Protein 1ORN (pdb70)

Structure (mmCIF, N/CA/C/O backbone):
data_1ORN
#
_entry.id   1ORN
#
_cell.length_a   67.826
_cell.length_b   106.828
_cell.length_c   41.708
_cell.angle_alpha   90.00
_cell.angle_beta   90.00
_cell.angle_gamma   90.00
#
_symmetry.space_group_name_H-M   'P 21 21 2'
#
loop_
_entity.id
_entity.type
_entity.pdbx_description
1 polymer "5'-D(*AP*AP*GP*AP*CP*GP*TP*GP*GP*AP*C)-3'"
2 polymer "5'-D(*T*GP*TP*CP*CP*AP*(PED)P*GP*TP*CP*T)-3'"
3 polymer 'Endonuclease III'
4 non-polymer 2-AMINO-2-HYDROXYMETHYL-PROPANE-1,3-DIOL
5 non-polymer 'SODIUM ION'
6 non-polymer 'IRON/SULFUR CLUSTER'
7 water water
#
loop_
_atom_site.group_PDB
_atom_site.id
_atom_site.type_symbol
_atom_site.label_atom_id
_atom_site.label_alt_id
_atom_site.label_comp_id
_atom_site.label_asym_id
_atom_site.label_entity_id
_atom_site.label_seq_id
_atom_site.pdbx_PDB_ins_code
_atom_site.Cartn_x
_atom_site.Cartn_y
_atom_site.Cartn_z
_atom_site.occupancy
_atom_site.B_iso_or_equiv
_atom_site.auth_seq_id
_atom_site.auth_comp_id
_atom_site.auth_asym_id
_atom_site.auth_atom_id
_atom_site.pdbx_PDB_model_num
ATOM 418 N N . MET C 3 4 ? 41.949 58.298 -0.943 1.00 44.50 1 MET A N 1
ATOM 419 C CA . MET C 3 4 ? 42.944 57.194 -1.057 1.00 42.82 1 MET A CA 1
ATOM 420 C C . MET C 3 4 ? 44.273 57.721 -1.589 1.00 42.68 1 MET A C 1
ATOM 421 O O . MET C 3 4 ? 44.314 58.713 -2.316 1.00 41.93 1 MET A O 1
ATOM 423 N N . LEU C 3 5 ? 45.360 57.052 -1.220 1.00 40.57 2 LEU A N 1
ATOM 424 C CA . LEU C 3 5 ? 46.691 57.459 -1.654 1.00 38.93 2 LEU A CA 1
ATOM 425 C C . LEU C 3 5 ? 46.848 57.358 -3.165 1.00 39.04 2 LEU A C 1
ATOM 426 O O . LEU C 3 5 ? 46.079 56.665 -3.837 1.00 38.66 2 LEU A O 1
ATOM 431 N N . THR C 3 6 ? 47.843 58.061 -3.700 1.00 37.81 3 THR A N 1
ATOM 432 C CA . THR C 3 6 ? 48.115 58.012 -5.130 1.00 37.40 3 THR A CA 1
ATOM 433 C C . THR C 3 6 ? 48.984 56.779 -5.339 1.00 38.25 3 THR A C 1
ATOM 434 O O . THR C 3 6 ? 49.547 56.254 -4.377 1.00 39.80 3 THR A O 1
ATOM 438 N N . LYS C 3 7 ? 49.094 56.317 -6.581 1.00 38.17 4 LYS A N 1
ATOM 439 C CA . LYS C 3 7 ? 49.900 55.138 -6.875 1.00 39.67 4 LYS A CA 1
ATOM 440 C C . LYS C 3 7 ? 51.325 55.363 -6.388 1.00 40.22 4 LYS A C 1
ATOM 441 O O . LYS C 3 7 ? 51.917 54.501 -5.733 1.00 39.77 4 LYS A O 1
ATOM 443 N N . GLN C 3 8 ? 51.867 56.536 -6.698 1.00 39.14 5 GLN A N 1
ATOM 444 C CA . GLN C 3 8 ? 53.227 56.873 -6.303 1.00 40.09 5 GLN A CA 1
ATOM 445 C C . GLN C 3 8 ? 53.420 56.759 -4.797 1.00 38.75 5 GLN A C 1
ATOM 446 O O . GLN C 3 8 ? 54.454 56.280 -4.332 1.00 39.87 5 GLN A O 1
ATOM 452 N N . GLN C 3 9 ? 52.420 57.193 -4.036 1.00 37.61 6 GLN A N 1
ATOM 453 C CA . GLN C 3 9 ? 52.492 57.130 -2.583 1.00 37.49 6 GLN A CA 1
ATOM 454 C C . GLN C 3 9 ? 52.439 55.694 -2.073 1.00 38.26 6 GLN A C 1
ATOM 455 O O . GLN C 3 9 ? 53.180 55.322 -1.163 1.00 38.77 6 GLN A O 1
ATOM 461 N N . ILE C 3 10 ? 51.551 54.896 -2.651 1.00 37.09 7 ILE A N 1
ATOM 462 C CA . ILE C 3 10 ? 51.424 53.504 -2.240 1.00 37.44 7 ILE A CA 1
ATOM 463 C C . ILE C 3 10 ? 52.748 52.784 -2.480 1.00 37.94 7 ILE A C 1
ATOM 464 O O . ILE C 3 10 ? 53.186 51.985 -1.651 1.00 39.50 7 ILE A O 1
ATOM 469 N N . ARG C 3 11 ? 53.390 53.070 -3.608 1.00 38.50 8 ARG A N 1
ATOM 470 C CA . ARG C 3 11 ? 54.671 52.442 -3.917 1.00 40.18 8 ARG A CA 1
ATOM 471 C C . ARG C 3 11 ? 55.720 52.904 -2.908 1.00 40.58 8 ARG A C 1
ATOM 472 O O . ARG C 3 11 ? 56.653 52.168 -2.584 1.00 42.18 8 ARG A O 1
ATOM 476 N N . TYR C 3 12 ? 55.554 54.125 -2.412 1.00 39.84 9 TYR A N 1
ATOM 477 C CA . TYR C 3 12 ? 56.466 54.697 -1.428 1.00 40.35 9 TYR A CA 1
ATOM 478 C C . TYR C 3 12 ? 56.316 53.936 -0.115 1.00 40.43 9 TYR A C 1
ATOM 479 O O . TYR C 3 12 ? 57.303 53.634 0.560 1.00 40.12 9 TYR A O 1
ATOM 488 N N . CYS C 3 13 ? 55.068 53.637 0.239 1.00 38.17 10 CYS A N 1
ATOM 489 C CA . CYS C 3 13 ? 54.757 52.907 1.462 1.00 37.45 10 CYS A CA 1
ATOM 490 C C . CYS C 3 13 ? 55.348 51.509 1.425 1.00 37.70 10 CYS A C 1
ATOM 491 O O . CYS C 3 13 ? 55.935 51.050 2.400 1.00 37.42 10 CYS A O 1
ATOM 494 N N . LEU C 3 14 ? 55.181 50.836 0.293 1.00 37.04 11 LEU A N 1
ATOM 495 C CA . LEU C 3 14 ? 55.697 49.485 0.126 1.00 38.11 11 LEU A CA 1
ATOM 496 C C . LEU C 3 14 ? 57.220 49.467 0.155 1.00 39.16 11 LEU A C 1
ATOM 497 O O . LEU C 3 14 ? 57.821 48.531 0.680 1.00 40.56 11 LEU A O 1
ATOM 502 N N . ASP C 3 15 ? 57.838 50.503 -0.406 1.00 39.99 12 ASP A N 1
ATOM 503 C CA . ASP C 3 15 ? 59.295 50.602 -0.427 1.00 39.98 12 ASP A CA 1
ATOM 504 C C . ASP C 3 15 ? 59.835 50.727 0.996 1.00 41.34 12 ASP A C 1
ATOM 505 O O . ASP C 3 15 ? 60.900 50.195 1.316 1.00 43.00 12 ASP A O 1
ATOM 507 N N . GLU C 3 16 ? 59.095 51.425 1.851 1.00 41.60 13 GLU A N 1
ATOM 508 C CA . GLU C 3 16 ? 59.510 51.621 3.236 1.00 43.50 13 GLU A CA 1
ATOM 509 C C . GLU C 3 16 ? 59.355 50.329 4.036 1.00 43.50 13 GLU A C 1
ATOM 510 O O . GLU C 3 16 ? 60.219 49.984 4.844 1.00 42.57 13 GLU A O 1
ATOM 516 N N . MET C 3 17 ? 58.248 49.621 3.818 1.00 41.88 14 MET A N 1
ATOM 517 C CA . MET C 3 17 ? 58.008 48.364 4.521 1.00 40.73 14 MET A CA 1
ATOM 518 C C . MET C 3 17 ? 59.143 47.398 4.214 1.00 40.40 14 MET A C 1
ATOM 519 O O . MET C 3 17 ? 59.515 46.576 5.050 1.00 41.34 14 MET A O 1
ATOM 524 N N . ALA C 3 18 ? 59.680 47.494 3.002 1.00 40.53 15 ALA A N 1
ATOM 525 C CA . ALA C 3 18 ? 60.773 46.631 2.579 1.00 42.21 15 ALA A CA 1
ATOM 526 C C . ALA C 3 18 ? 62.031 46.950 3.381 1.00 42.67 15 ALA A C 1
ATOM 527 O O . ALA C 3 18 ? 62.805 46.055 3.714 1.00 43.69 15 ALA A O 1
ATOM 529 N N . LYS C 3 19 ? 62.227 48.228 3.690 1.00 43.10 16 LYS A N 1
ATOM 530 C CA . LYS C 3 19 ? 63.391 48.661 4.458 1.00 43.92 16 LYS A CA 1
ATOM 531 C C . LYS C 3 19 ? 63.257 48.274 5.925 1.00 43.94 16 LYS A C 1
ATOM 532 O O . LYS C 3 19 ? 64.254 48.027 6.605 1.00 44.26 16 LYS A O 1
ATOM 536 N N . MET C 3 20 ? 62.021 48.217 6.408 1.00 43.63 17 MET A N 1
ATOM 537 C CA . MET C 3 20 ? 61.759 47.872 7.797 1.00 43.40 17 MET A CA 1
ATOM 538 C C . MET C 3 20 ? 61.809 46.363 8.027 1.00 42.71 17 MET A C 1
ATOM 539 O O . MET C 3 20 ? 62.269 45.899 9.071 1.00 42.38 17 MET A O 1
ATOM 544 N N . PHE C 3 21 ? 61.335 45.603 7.046 1.00 41.39 18 PHE A N 1
ATOM 545 C CA . PHE C 3 21 ? 61.315 44.147 7.144 1.00 40.73 18 PHE A CA 1
ATOM 546 C C . PHE C 3 21 ? 61.919 43.511 5.897 1.00 40.30 18 PHE A C 1
ATOM 547 O O . PHE C 3 21 ? 61.223 42.885 5.099 1.00 39.59 18 PHE A O 1
ATOM 555 N N . PRO C 3 22 ? 63.238 43.666 5.715 1.00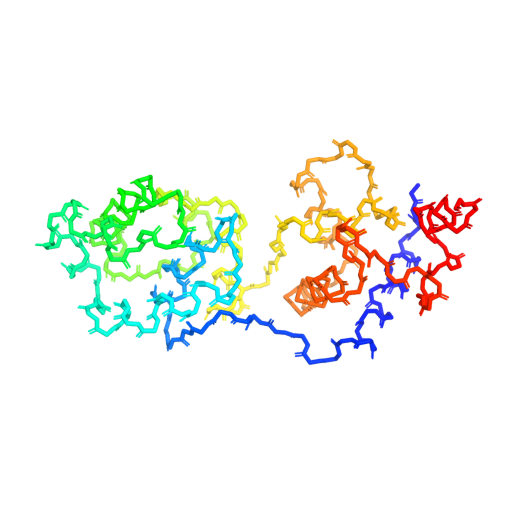 41.34 19 PRO A N 1
ATOM 556 C CA . PRO C 3 22 ? 63.936 43.106 4.556 1.00 41.72 19 PRO A CA 1
ATOM 557 C C . PRO C 3 22 ? 63.962 41.578 4.528 1.00 42.35 19 PRO A C 1
ATOM 558 O O . PRO C 3 22 ? 64.163 40.981 3.472 1.00 45.12 19 PRO A O 1
ATOM 562 N N . ASP C 3 23 ? 63.754 40.953 5.683 1.00 41.71 20 ASP A N 1
ATOM 563 C CA . ASP C 3 23 ? 63.779 39.500 5.744 1.00 42.30 20 ASP A CA 1
ATOM 564 C C . ASP C 3 23 ? 62.422 38.839 5.925 1.00 41.11 20 ASP A C 1
ATOM 565 O O . ASP C 3 23 ? 62.347 37.689 6.354 1.00 41.59 20 ASP A O 1
ATOM 566 N N . ALA C 3 24 ? 61.350 39.553 5.595 1.00 41.15 21 ALA A N 1
ATOM 567 C CA . ALA C 3 24 ? 59.997 39.008 5.737 1.00 38.74 21 ALA A CA 1
ATOM 568 C C . ALA C 3 24 ? 59.797 37.722 4.925 1.00 38.12 21 ALA A C 1
ATOM 569 O O . ALA C 3 24 ? 60.161 37.649 3.752 1.00 36.84 21 ALA A O 1
ATOM 571 N N . HIS C 3 25 ? 59.194 36.716 5.553 1.00 36.49 22 HIS A N 1
ATOM 572 C CA . HIS C 3 25 ? 58.963 35.427 4.900 1.00 36.57 22 HIS A CA 1
ATOM 573 C C . HIS C 3 25 ? 57.744 34.708 5.486 1.00 35.68 22 HIS A C 1
ATOM 574 O O . HIS C 3 25 ? 57.120 35.184 6.431 1.00 34.40 22 HIS A O 1
ATOM 581 N N . CYS C 3 26 ? 57.405 33.556 4.917 1.00 35.90 23 CYS A N 1
ATOM 582 C CA . CYS C 3 26 ? 56.292 32.770 5.437 1.00 36.33 23 CYS A CA 1
ATOM 583 C C . CYS C 3 26 ? 56.825 32.146 6.722 1.00 35.83 23 CYS A C 1
ATOM 584 O O . CYS C 3 26 ? 57.866 31.487 6.707 1.00 36.87 23 CYS A O 1
ATOM 587 N N . GLU C 3 27 ? 56.125 32.352 7.832 1.00 34.47 24 GLU A N 1
ATOM 588 C CA . GLU C 3 27 ? 56.588 31.812 9.104 1.00 35.21 24 GLU A CA 1
ATOM 589 C C . GLU C 3 27 ? 56.043 30.435 9.487 1.00 35.19 24 GLU A C 1
ATOM 590 O O . GLU C 3 27 ? 56.317 29.945 10.583 1.00 35.60 24 GLU A O 1
ATOM 596 N N . LEU C 3 28 ? 55.279 29.806 8.597 1.00 33.01 25 LEU A N 1
ATOM 597 C CA . LEU C 3 28 ? 54.740 28.478 8.886 1.00 32.86 25 LEU A CA 1
ATOM 598 C C . LEU C 3 28 ? 55.778 27.421 8.534 1.00 32.38 25 LEU A C 1
ATOM 599 O O . LEU C 3 28 ? 56.277 27.381 7.408 1.00 33.62 25 LEU A O 1
ATOM 604 N N . VAL C 3 29 ? 56.099 26.567 9.499 1.00 32.50 26 VAL A N 1
ATOM 605 C CA . VAL C 3 29 ? 57.090 25.517 9.291 1.00 32.64 26 VAL A CA 1
ATOM 606 C C . VAL C 3 29 ? 56.528 24.378 8.445 1.00 32.43 26 VAL A C 1
ATOM 607 O O . VAL C 3 29 ? 55.477 23.819 8.759 1.00 33.54 26 VAL A O 1
ATOM 611 N N . HIS C 3 30 ? 57.234 24.048 7.368 1.00 32.60 27 HIS A N 1
ATOM 612 C CA . HIS C 3 30 ? 56.825 22.974 6.464 1.00 32.94 27 HIS A CA 1
ATOM 613 C C . HIS C 3 30 ? 58.020 22.466 5.663 1.00 34.30 27 HIS A C 1
ATOM 614 O O . HIS C 3 30 ? 58.970 23.211 5.416 1.00 37.04 27 HIS A O 1
ATOM 621 N N . ARG C 3 31 ? 57.955 21.209 5.235 1.00 34.65 28 ARG A N 1
ATOM 622 C CA . ARG C 3 31 ? 59.036 20.600 4.463 1.00 36.35 28 ARG A CA 1
ATOM 623 C C . ARG C 3 31 ? 58.658 20.293 3.012 1.00 35.93 28 ARG A C 1
ATOM 624 O O . ARG C 3 31 ? 59.528 20.023 2.179 1.00 36.13 28 ARG A O 1
ATOM 632 N N . ASN C 3 32 ? 57.363 20.342 2.706 1.00 33.60 29 ASN A N 1
ATOM 633 C CA . ASN C 3 32 ? 56.892 20.079 1.352 1.00 31.47 29 ASN A CA 1
ATOM 634 C C . ASN C 3 32 ? 55.526 20.751 1.138 1.00 30.77 29 ASN A C 1
ATOM 635 O O . ASN C 3 32 ? 54.918 21.245 2.092 1.00 29.64 29 ASN A O 1
ATOM 640 N N . PRO C 3 33 ? 55.035 20.784 -0.116 1.00 29.00 30 PRO A N 1
ATOM 641 C CA . PRO C 3 33 ? 53.749 21.407 -0.460 1.00 28.98 30 PRO A CA 1
ATOM 642 C C . PRO C 3 33 ? 52.531 20.877 0.283 1.00 28.38 30 PRO A C 1
ATOM 643 O O . PRO C 3 33 ? 51.619 21.640 0.586 1.00 28.11 30 PRO A O 1
ATOM 647 N N . PHE C 3 34 ? 52.521 19.579 0.571 1.00 27.71 31 PHE A N 1
ATOM 648 C CA . PHE C 3 34 ? 51.404 18.972 1.287 1.00 28.07 31 PHE A CA 1
ATOM 649 C C . PHE C 3 34 ? 51.384 19.478 2.719 1.00 27.77 31 PHE A C 1
ATOM 650 O O . PHE C 3 34 ? 50.333 19.834 3.241 1.00 24.61 31 PHE A O 1
ATOM 658 N N . GLU C 3 35 ? 52.549 19.511 3.362 1.00 26.44 32 GLU A N 1
ATOM 659 C CA . GLU C 3 35 ? 52.611 20.023 4.726 1.00 26.03 32 GLU A CA 1
ATOM 660 C C . GLU C 3 35 ? 52.239 21.501 4.725 1.00 25.63 32 GLU A C 1
ATOM 661 O O . GLU C 3 35 ? 51.597 21.978 5.659 1.00 27.55 32 GLU A O 1
ATOM 667 N N . LEU C 3 36 ? 52.632 22.231 3.684 1.00 24.63 33 LEU A N 1
ATOM 668 C CA . LEU C 3 36 ? 52.289 23.652 3.637 1.00 23.26 33 LEU A CA 1
ATOM 669 C C . LEU C 3 36 ? 50.772 23.799 3.544 1.00 25.14 33 LEU A C 1
ATOM 670 O O . LEU C 3 36 ? 50.178 24.595 4.265 1.00 23.39 33 LEU A O 1
ATOM 675 N N . LEU C 3 37 ? 50.157 23.036 2.646 1.00 25.70 34 LEU A N 1
ATOM 676 C CA . LEU C 3 37 ? 48.704 23.114 2.471 1.00 25.52 34 LEU A CA 1
ATOM 677 C C . LEU C 3 37 ? 47.971 22.882 3.782 1.00 24.84 34 LEU A C 1
ATOM 678 O O . LEU C 3 37 ? 47.077 23.653 4.145 1.00 26.52 34 LEU A O 1
ATOM 683 N N . ILE C 3 38 ? 48.330 21.821 4.501 1.00 24.71 35 ILE A N 1
ATOM 684 C CA . ILE C 3 38 ? 47.660 21.542 5.769 1.00 26.05 35 ILE A CA 1
ATOM 685 C C . ILE C 3 38 ? 47.892 22.683 6.757 1.00 26.05 35 ILE A C 1
ATOM 686 O O . ILE C 3 38 ? 46.963 23.146 7.426 1.00 26.09 35 ILE A O 1
ATOM 691 N N . ALA C 3 39 ? 49.138 23.137 6.844 1.00 24.66 36 ALA A N 1
ATOM 692 C CA . ALA C 3 39 ? 49.480 24.216 7.759 1.00 23.80 36 ALA A CA 1
ATOM 693 C C . ALA C 3 39 ? 48.702 25.512 7.504 1.00 25.06 36 ALA A C 1
ATOM 694 O O . ALA C 3 39 ? 48.233 26.155 8.445 1.00 25.59 36 ALA A O 1
ATOM 696 N N . VAL C 3 40 ? 48.551 25.885 6.237 1.00 24.17 37 VAL A N 1
ATOM 697 C CA . VAL C 3 40 ? 47.843 27.112 5.902 1.00 23.58 37 VAL A CA 1
ATOM 698 C C . VAL C 3 40 ? 46.351 26.966 6.195 1.00 22.15 37 VAL A C 1
ATOM 699 O O . VAL C 3 40 ? 45.717 27.910 6.651 1.00 24.08 37 VAL A O 1
ATOM 703 N N . VAL C 3 41 ? 45.805 25.780 5.957 1.00 22.74 38 VAL A N 1
ATOM 704 C CA . VAL C 3 41 ? 44.384 25.551 6.244 1.00 24.38 38 VAL A CA 1
ATOM 705 C C . VAL C 3 41 ? 44.161 25.738 7.749 1.00 26.34 38 VAL A C 1
ATOM 706 O O . VAL C 3 41 ? 43.190 26.373 8.174 1.00 27.32 38 VAL A O 1
ATOM 710 N N . LEU C 3 42 ? 45.075 25.196 8.547 1.00 26.96 39 LEU A N 1
ATOM 711 C CA . LEU C 3 42 ? 44.981 25.310 10.003 1.00 26.81 39 LEU A CA 1
ATOM 712 C C . LEU C 3 42 ? 45.202 26.755 10.468 1.00 27.15 39 LEU A C 1
ATOM 713 O O . LEU C 3 42 ? 44.674 27.170 11.506 1.00 28.98 39 LEU A O 1
ATOM 718 N N . SER C 3 43 ? 45.978 27.508 9.689 1.00 26.67 40 SER A N 1
ATOM 719 C CA . SER C 3 43 ? 46.325 28.899 9.981 1.00 27.39 40 SER A CA 1
ATOM 720 C C . SER C 3 43 ? 45.171 29.901 9.991 1.00 27.08 40 SER A C 1
ATOM 721 O O . SER C 3 43 ? 45.295 30.987 10.561 1.00 25.66 40 SER A O 1
ATOM 724 N N . ALA C 3 44 ? 44.055 29.557 9.357 1.00 26.42 41 ALA A N 1
ATOM 725 C CA . ALA C 3 44 ? 42.925 30.481 9.313 1.00 28.77 41 ALA A CA 1
ATOM 726 C C . ALA C 3 44 ? 42.429 30.829 10.718 1.00 28.10 41 ALA A C 1
ATOM 727 O O . ALA C 3 44 ? 42.024 29.950 11.471 1.00 28.73 41 ALA A O 1
ATOM 729 N N . GLN C 3 45 ? 42.460 32.116 11.058 1.00 28.38 42 GLN A N 1
ATOM 730 C CA . GLN C 3 45 ? 42.002 32.579 12.373 1.00 28.62 42 GLN A CA 1
ATOM 731 C C . GLN C 3 45 ? 42.775 31.959 13.538 1.00 30.96 42 GLN A C 1
ATOM 732 O O . GLN C 3 45 ? 42.203 31.706 14.604 1.00 31.53 42 GLN A O 1
ATOM 738 N N . CYS C 3 46 ? 44.068 31.723 13.335 1.00 29.14 43 CYS A N 1
ATOM 739 C CA . CYS C 3 46 ? 44.929 31.141 14.365 1.00 30.99 43 CYS A CA 1
ATOM 740 C C . CYS C 3 46 ? 46.328 31.747 14.219 1.00 32.10 43 CYS A C 1
ATOM 741 O O . CYS C 3 46 ? 46.704 32.197 13.132 1.00 31.46 43 CYS A O 1
ATOM 744 N N . THR C 3 47 ? 47.091 31.776 15.309 1.00 29.84 44 THR A N 1
ATOM 745 C CA . THR C 3 47 ? 48.442 32.332 15.279 1.00 32.55 44 THR A CA 1
ATOM 746 C C . THR C 3 47 ? 49.454 31.324 14.730 1.00 33.89 44 THR A C 1
ATOM 747 O O . THR C 3 47 ? 49.303 30.113 14.911 1.00 33.80 44 THR A O 1
ATOM 751 N N . ASP C 3 48 ? 50.483 31.828 14.054 1.00 36.12 45 ASP A N 1
ATOM 752 C CA . ASP C 3 48 ? 51.521 30.969 13.489 1.00 36.98 45 ASP A CA 1
ATOM 753 C C . ASP C 3 48 ? 52.162 30.133 14.582 1.00 36.50 45 ASP A C 1
ATOM 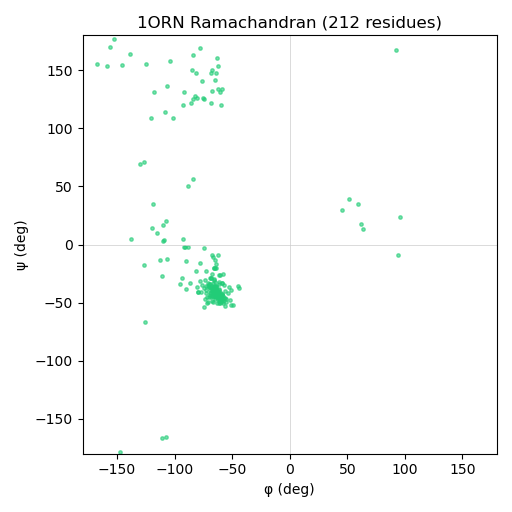754 O O . ASP C 3 48 ? 52.383 28.932 14.412 1.00 35.09 45 ASP A O 1
ATOM 759 N N . ALA C 3 49 ? 52.452 30.775 15.711 1.00 35.87 46 ALA A N 1
ATOM 760 C CA . ALA C 3 49 ? 53.074 30.089 16.834 1.00 37.13 46 ALA A CA 1
ATOM 761 C C . ALA C 3 49 ? 52.323 28.817 17.216 1.00 36.51 46 ALA A C 1
ATOM 762 O O . ALA C 3 49 ? 52.930 27.759 17.391 1.00 38.55 46 ALA A O 1
ATOM 764 N N . LEU C 3 50 ? 51.004 28.914 17.344 1.00 35.43 47 LEU A N 1
ATOM 765 C CA . LEU C 3 50 ? 50.204 27.750 17.711 1.00 34.93 47 LEU A CA 1
ATOM 766 C C . LEU C 3 50 ? 50.132 26.721 16.598 1.00 33.14 47 LEU A C 1
ATOM 767 O O . LEU C 3 50 ? 50.077 25.521 16.861 1.00 33.39 47 LEU A O 1
ATOM 772 N N . VAL C 3 51 ? 50.117 27.178 15.350 1.00 31.12 48 VAL A N 1
ATOM 773 C CA . VAL C 3 51 ? 50.064 26.236 14.247 1.00 30.01 48 VAL A CA 1
ATOM 774 C C . VAL C 3 51 ? 51.362 25.435 14.211 1.00 29.11 48 VAL A C 1
ATOM 775 O O . VAL C 3 51 ? 51.340 24.219 14.043 1.00 30.82 48 VAL A O 1
ATOM 779 N N . ASN C 3 52 ? 52.489 26.121 14.370 1.00 30.73 49 ASN A N 1
ATOM 780 C CA . ASN C 3 52 ? 53.789 25.448 14.339 1.00 30.90 49 ASN A CA 1
ATOM 781 C C . ASN C 3 52 ? 53.980 24.478 15.506 1.00 33.40 49 ASN A C 1
ATOM 782 O O . ASN C 3 52 ? 54.589 23.420 15.347 1.00 33.56 49 ASN A O 1
ATOM 787 N N . LYS C 3 53 ? 53.459 24.834 16.673 1.00 34.63 50 LYS A N 1
ATOM 788 C CA . LYS C 3 53 ? 53.582 23.954 17.831 1.00 36.12 50 LYS A CA 1
ATOM 789 C C . LYS C 3 53 ? 52.777 22.680 17.584 1.00 36.77 50 LYS A C 1
ATOM 790 O O . LYS C 3 53 ? 53.225 21.578 17.910 1.00 37.30 50 LYS A O 1
ATOM 793 N N . VAL C 3 54 ? 51.591 22.832 16.996 1.00 35.41 51 VAL A N 1
ATOM 794 C CA . VAL C 3 54 ? 50.727 21.693 16.701 1.00 34.43 51 VAL A CA 1
ATOM 795 C C . VAL C 3 54 ? 51.249 20.813 15.566 1.00 35.02 51 VAL A C 1
ATOM 796 O O . VAL C 3 54 ? 51.321 19.591 15.708 1.00 33.95 51 VAL A O 1
ATOM 800 N N . THR C 3 55 ? 51.619 21.418 14.440 1.00 33.19 52 THR A N 1
ATOM 801 C CA . THR C 3 55 ? 52.105 20.622 13.321 1.00 33.24 52 THR A CA 1
ATOM 802 C C . THR C 3 55 ? 53.425 19.932 13.640 1.00 34.99 52 THR A C 1
ATOM 803 O O . THR C 3 55 ? 53.783 18.947 12.997 1.00 33.85 52 THR A O 1
ATOM 807 N N . LYS C 3 56 ? 54.142 20.442 14.637 1.00 35.88 53 LYS A N 1
ATOM 808 C CA . LYS C 3 56 ? 55.404 19.831 15.034 1.00 38.07 53 LYS A CA 1
ATOM 809 C C . LYS C 3 56 ? 55.162 18.331 15.199 1.00 38.23 53 LYS A C 1
ATOM 810 O O . LYS C 3 56 ? 55.870 17.506 14.616 1.00 40.54 53 LYS A O 1
ATOM 813 N N . ARG C 3 57 ? 54.147 17.981 15.981 1.00 39.10 54 ARG A N 1
ATOM 814 C CA . ARG C 3 57 ? 53.812 16.581 16.203 1.00 39.78 54 ARG A C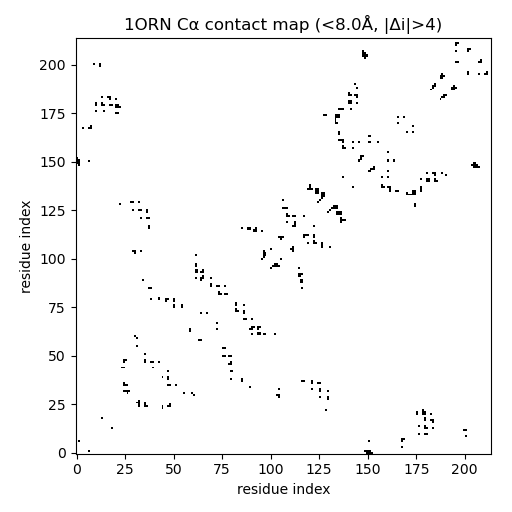A 1
ATOM 815 C C . ARG C 3 57 ? 52.864 16.019 15.139 1.00 38.94 54 ARG A C 1
ATOM 816 O O . ARG C 3 57 ? 52.947 14.841 14.789 1.00 38.14 54 ARG A O 1
ATOM 824 N N . LEU C 3 58 ? 51.968 16.856 14.620 1.00 35.98 55 LEU A N 1
ATOM 825 C CA . LEU C 3 58 ? 51.022 16.401 13.610 1.00 33.79 55 LEU A CA 1
ATOM 826 C C . LEU C 3 58 ? 51.724 15.848 12.379 1.00 34.40 55 LEU A C 1
ATOM 827 O O . LEU C 3 58 ? 51.330 14.812 11.848 1.00 35.15 55 LEU A O 1
ATOM 832 N N . PHE C 3 59 ? 52.763 16.537 11.921 1.00 33.96 56 PHE A N 1
ATOM 833 C CA . PHE C 3 59 ? 53.472 16.100 10.729 1.00 35.96 56 PHE A CA 1
ATOM 834 C C . PHE C 3 59 ? 54.362 14.882 10.948 1.00 37.80 56 PHE A C 1
ATOM 835 O O . PHE C 3 59 ? 54.973 14.378 10.007 1.00 38.46 56 PHE A O 1
ATOM 843 N N . GLU C 3 60 ? 54.438 14.413 12.187 1.00 40.97 57 GLU A N 1
ATOM 844 C CA . GLU C 3 60 ? 55.219 13.216 12.480 1.00 44.05 57 GLU A CA 1
ATOM 845 C C . GLU C 3 60 ? 54.256 12.040 12.458 1.00 43.85 57 GLU A C 1
ATOM 846 O O . GLU C 3 60 ? 54.615 10.931 12.053 1.00 45.95 57 GLU A O 1
ATOM 852 N N . LYS C 3 61 ? 53.023 12.298 12.882 1.00 42.30 58 LYS A N 1
ATOM 853 C CA . LYS C 3 61 ? 51.984 11.275 12.910 1.00 41.14 58 LYS A CA 1
ATOM 854 C C . LYS C 3 61 ? 51.364 11.052 11.531 1.00 40.55 58 LYS A C 1
ATOM 855 O O . LYS C 3 61 ? 51.100 9.915 11.137 1.00 40.67 58 LYS A O 1
ATOM 861 N N . TYR C 3 62 ? 51.136 12.144 10.807 1.00 38.65 59 TYR A N 1
ATOM 862 C CA . TYR C 3 62 ? 50.545 12.089 9.475 1.00 39.16 59 TYR A CA 1
ATOM 863 C C . TYR C 3 62 ? 51.549 12.641 8.461 1.00 39.10 59 TYR A C 1
ATOM 864 O O . TYR C 3 62 ? 52.105 13.721 8.662 1.00 38.82 59 TYR A O 1
ATOM 873 N N . ARG C 3 63 ? 51.776 11.915 7.369 1.00 38.37 60 ARG A N 1
ATOM 874 C CA . ARG C 3 63 ? 52.732 12.364 6.355 1.00 39.23 60 ARG A CA 1
ATOM 875 C C . ARG C 3 63 ? 52.149 12.416 4.951 1.00 37.23 60 ARG A C 1
ATOM 876 O O . ARG C 3 63 ? 52.707 13.062 4.059 1.00 35.28 60 ARG A O 1
ATOM 884 N N . THR C 3 64 ? 51.029 11.730 4.754 1.00 34.96 61 THR A N 1
ATOM 885 C CA . THR C 3 64 ? 50.403 11.679 3.441 1.00 34.00 61 THR A CA 1
ATOM 886 C C . THR C 3 64 ? 48.894 11.796 3.592 1.00 34.12 61 THR A C 1
ATOM 887 O O . THR C 3 64 ? 48.359 11.622 4.688 1.00 36.11 61 THR A O 1
ATOM 891 N N . PRO C 3 65 ? 48.188 12.090 2.491 1.00 34.22 62 PRO A N 1
ATOM 892 C CA . PRO C 3 65 ? 46.731 12.208 2.590 1.00 34.98 62 PRO A CA 1
ATOM 893 C C . PRO C 3 65 ? 46.047 10.918 3.064 1.00 34.95 62 PRO A C 1
ATOM 894 O O . PRO C 3 65 ? 44.970 10.960 3.656 1.00 35.09 62 PRO A O 1
ATOM 898 N N . HIS C 3 66 ? 46.677 9.772 2.822 1.00 37.12 63 HIS A N 1
ATOM 899 C CA . HIS C 3 66 ? 46.098 8.500 3.251 1.00 36.21 63 HIS A CA 1
ATOM 900 C C . HIS C 3 66 ? 46.114 8.357 4.762 1.00 36.66 63 HIS A C 1
ATOM 901 O O . HIS C 3 66 ? 45.271 7.672 5.338 1.00 37.95 63 HIS A O 1
ATOM 908 N N . ASP C 3 67 ? 47.082 8.995 5.410 1.00 37.28 64 ASP A N 1
ATOM 909 C CA . ASP C 3 67 ? 47.174 8.918 6.861 1.00 36.51 64 ASP A CA 1
ATOM 910 C C . ASP C 3 67 ? 46.025 9.669 7.524 1.00 36.48 64 ASP A C 1
ATOM 911 O O . ASP C 3 67 ? 45.474 9.209 8.524 1.00 36.70 64 ASP A O 1
ATOM 916 N N . TYR C 3 68 ? 45.660 10.823 6.965 1.00 36.30 65 TYR A N 1
ATOM 917 C CA . TYR C 3 68 ? 44.576 11.632 7.524 1.00 36.56 65 TYR A CA 1
ATOM 918 C C . TYR C 3 68 ? 43.195 10.988 7.391 1.00 37.84 65 TYR A C 1
ATOM 919 O O . TYR C 3 68 ? 42.356 11.125 8.284 1.00 39.57 65 TYR A O 1
ATOM 928 N N . ILE C 3 69 ? 42.957 10.288 6.285 1.00 39.10 66 ILE A N 1
ATOM 929 C CA . ILE C 3 69 ? 41.662 9.650 6.067 1.00 40.17 66 ILE A CA 1
ATOM 930 C C . ILE C 3 69 ? 41.581 8.245 6.656 1.00 42.07 66 ILE A C 1
ATOM 931 O O . ILE C 3 69 ? 40.530 7.607 6.594 1.00 42.78 66 ILE A O 1
ATOM 936 N N . ALA C 3 70 ? 42.681 7.769 7.234 1.00 42.14 67 ALA A N 1
ATOM 937 C CA . ALA C 3 70 ? 42.716 6.429 7.816 1.00 43.10 67 ALA A CA 1
ATOM 938 C C . ALA C 3 70 ? 42.303 6.409 9.283 1.00 43.34 67 ALA A C 1
ATOM 939 O O . ALA C 3 70 ? 42.046 5.346 9.843 1.00 44.29 67 ALA A O 1
ATOM 941 N N . VAL C 3 71 ? 42.247 7.580 9.908 1.00 42.16 68 VAL A N 1
ATOM 942 C CA . VAL C 3 71 ? 41.863 7.660 11.311 1.00 43.04 68 VAL A CA 1
ATOM 943 C C . VAL C 3 71 ? 40.438 8.173 11.456 1.00 44.28 68 VAL A C 1
ATOM 944 O O . VAL C 3 71 ? 39.897 8.800 10.543 1.00 43.52 68 VAL A O 1
ATOM 948 N N . PRO C 3 72 ? 39.796 7.884 12.598 1.00 45.56 69 PRO A N 1
ATOM 949 C CA . PRO C 3 72 ? 38.425 8.361 12.789 1.00 45.86 69 PRO A CA 1
ATOM 950 C C . PRO C 3 72 ? 38.455 9.880 12.908 1.00 45.95 69 PRO A C 1
ATOM 951 O O . PRO C 3 72 ? 39.437 10.447 13.380 1.00 45.89 69 PRO A O 1
ATOM 955 N N . LEU C 3 73 ? 37.385 10.536 12.478 1.00 45.96 70 LEU A N 1
ATOM 956 C CA . LEU C 3 73 ? 37.320 11.989 12.549 1.00 47.16 70 LEU A CA 1
ATOM 957 C C . LEU C 3 73 ? 37.599 12.492 13.968 1.00 48.16 70 LEU A C 1
ATOM 958 O O . LEU C 3 73 ? 38.322 13.473 14.163 1.00 47.50 70 LEU A O 1
ATOM 963 N N . GLU C 3 74 ? 37.037 11.806 14.958 1.00 48.97 71 GLU A N 1
ATOM 964 C CA . GLU C 3 74 ? 37.211 12.182 16.359 1.00 49.64 71 GLU A CA 1
ATOM 965 C C . GLU C 3 74 ? 38.672 12.197 16.793 1.00 48.06 71 GLU A C 1
ATOM 966 O O . GLU C 3 74 ? 39.066 12.999 17.642 1.00 48.06 71 GLU A O 1
ATOM 972 N N . GLU C 3 75 ? 39.473 11.307 16.216 1.00 46.28 72 GLU A N 1
ATOM 973 C CA . GLU C 3 75 ? 40.885 11.227 16.561 1.00 45.03 72 GLU A CA 1
ATOM 974 C C . GLU C 3 75 ? 41.664 12.418 16.014 1.00 44.03 72 GLU A C 1
ATOM 975 O O . GLU C 3 75 ? 42.489 13.005 16.718 1.00 42.77 72 GLU A O 1
ATOM 981 N N . LEU C 3 76 ? 41.410 12.768 14.757 1.00 41.34 73 LEU A N 1
ATOM 982 C CA . LEU C 3 76 ? 42.100 13.900 14.149 1.00 40.41 73 LEU A CA 1
ATOM 983 C C . LEU C 3 76 ? 41.684 15.190 14.861 1.00 40.27 73 LEU A C 1
ATOM 984 O O . LEU C 3 76 ? 42.497 16.098 15.052 1.00 39.46 73 LEU A O 1
ATOM 989 N N . GLU C 3 77 ? 40.418 15.267 15.260 1.00 40.16 74 GLU A N 1
ATOM 990 C CA . GLU C 3 77 ? 39.920 16.446 15.963 1.00 42.03 74 GLU A CA 1
ATOM 991 C C . GLU C 3 77 ? 40.772 16.730 17.194 1.00 41.75 74 GLU A C 1
ATOM 992 O O . GLU C 3 77 ? 41.171 17.867 17.437 1.00 41.31 74 GLU A O 1
ATOM 998 N N . GLN C 3 78 ? 41.053 15.691 17.973 1.00 42.86 75 GLN A N 1
ATOM 999 C CA . GLN C 3 78 ? 41.863 15.856 19.173 1.00 44.11 75 GLN A CA 1
ATOM 1000 C C . GLN C 3 78 ? 43.296 16.258 18.846 1.00 44.01 75 GLN A C 1
ATOM 1001 O O . GLN C 3 78 ? 43.894 17.075 19.548 1.00 45.21 75 GLN A O 1
ATOM 1007 N N . ASP C 3 79 ? 43.838 15.691 17.774 1.00 42.78 76 ASP A N 1
ATOM 1008 C CA . ASP C 3 79 ? 45.205 15.989 17.362 1.00 42.82 76 ASP A CA 1
ATOM 1009 C C . ASP C 3 79 ? 45.431 17.459 17.002 1.00 41.04 76 ASP A C 1
ATOM 1010 O O . ASP C 3 79 ? 46.551 17.956 17.116 1.00 41.58 76 ASP A O 1
ATOM 1015 N N . ILE C 3 80 ? 44.375 18.149 16.572 1.00 40.03 77 ILE A N 1
ATOM 1016 C CA . ILE C 3 80 ? 44.481 19.564 16.201 1.00 38.12 77 ILE A CA 1
ATOM 1017 C C . ILE C 3 80 ? 43.586 20.451 17.061 1.00 38.95 77 ILE A C 1
ATOM 1018 O O . ILE C 3 80 ? 43.352 21.613 16.733 1.00 36.87 77 ILE A O 1
ATOM 1023 N N . ARG C 3 81 ? 43.096 19.907 18.169 1.00 39.26 78 ARG A N 1
ATOM 1024 C CA . ARG C 3 81 ? 42.206 20.655 19.055 1.00 40.37 78 ARG A CA 1
ATOM 1025 C C . ARG C 3 81 ? 42.704 22.039 19.476 1.00 38.86 78 ARG A C 1
ATOM 1026 O O . ARG C 3 81 ? 41.918 22.982 19.547 1.00 39.83 78 ARG A O 1
ATOM 1034 N N . SER C 3 82 ? 44.000 22.164 19.749 1.00 39.28 79 SER A N 1
ATOM 1035 C CA . SER C 3 82 ? 44.574 23.433 20.192 1.00 38.23 79 SER A CA 1
ATOM 1036 C C . SER C 3 82 ? 44.558 24.560 19.161 1.00 38.13 79 SER A C 1
ATOM 1037 O O . SER C 3 82 ? 44.832 25.712 19.496 1.00 37.78 79 SER A O 1
ATOM 1040 N N . ILE C 3 83 ? 44.244 24.227 17.914 1.00 36.29 80 ILE A N 1
ATOM 1041 C CA . ILE C 3 83 ? 44.189 25.219 16.843 1.00 35.31 80 ILE A CA 1
ATOM 1042 C C . ILE C 3 83 ? 42.892 26.031 16.929 1.00 35.94 80 ILE A C 1
ATOM 1043 O O . ILE C 3 83 ? 42.855 27.216 16.579 1.00 33.70 80 ILE A O 1
ATOM 1048 N N . GLY C 3 84 ? 41.833 25.388 17.410 1.00 34.28 81 GLY A N 1
ATOM 1049 C CA . GLY C 3 84 ? 40.542 26.046 17.482 1.00 35.29 81 GLY A CA 1
ATOM 1050 C C . GLY C 3 84 ? 39.840 25.710 16.178 1.00 35.96 81 GLY A C 1
ATOM 1051 O O . GLY C 3 84 ? 40.491 25.206 15.257 1.00 37.36 81 GLY A O 1
ATOM 1052 N N . LEU C 3 85 ? 38.538 25.974 16.078 1.00 35.24 82 LEU A N 1
ATOM 1053 C CA . LEU C 3 85 ? 37.786 25.663 14.858 1.00 35.17 82 LEU A CA 1
ATOM 1054 C C . LEU C 3 85 ? 38.173 24.257 14.399 1.00 35.39 82 LEU A C 1
ATOM 1055 O O . LEU C 3 85 ? 38.124 23.942 13.204 1.00 34.29 82 LEU A O 1
ATOM 1060 N N . TYR C 3 86 ? 38.536 23.413 15.363 1.00 35.91 83 TYR A N 1
ATOM 1061 C CA . TYR C 3 86 ? 39.001 22.057 15.086 1.00 38.85 83 TYR A CA 1
ATOM 1062 C C . TYR C 3 86 ? 38.013 21.053 14.517 1.00 37.42 83 TYR A C 1
ATOM 1063 O O . TYR C 3 86 ? 38.421 20.097 13.854 1.00 37.33 83 TYR A O 1
ATOM 1072 N N . ARG C 3 87 ? 36.724 21.242 14.767 1.00 35.90 84 ARG A N 1
ATOM 1073 C CA . ARG C 3 87 ? 35.753 20.305 14.236 1.00 36.63 84 ARG A CA 1
ATOM 1074 C C . ARG C 3 87 ? 35.633 20.498 12.732 1.00 35.22 84 ARG A C 1
ATOM 1075 O O . ARG C 3 87 ? 35.727 19.540 11.967 1.00 36.04 84 ARG A O 1
ATOM 1083 N N . ASN C 3 88 ? 35.446 21.741 12.305 1.00 34.57 85 ASN A N 1
ATOM 1084 C CA . ASN C 3 88 ? 35.331 22.018 10.882 1.00 34.34 85 ASN A CA 1
ATOM 1085 C C . ASN C 3 88 ? 36.645 21.751 10.153 1.00 33.27 85 ASN A C 1
ATOM 1086 O O . ASN C 3 88 ? 36.647 21.199 9.055 1.00 35.62 85 ASN A O 1
ATOM 1091 N N . LYS C 3 89 ? 37.766 22.123 10.760 1.00 32.65 86 LYS A N 1
ATOM 1092 C CA . LYS C 3 89 ? 39.055 21.901 10.111 1.00 30.81 86 LYS A CA 1
ATOM 1093 C C . LYS C 3 89 ? 39.379 20.419 9.943 1.00 31.46 86 LYS A C 1
ATOM 1094 O O . LYS C 3 89 ? 39.805 19.996 8.866 1.00 31.06 86 LYS A O 1
ATOM 1100 N N . ALA C 3 90 ? 39.155 19.622 10.987 1.00 31.26 87 ALA A N 1
ATOM 1101 C CA . ALA C 3 90 ? 39.417 18.189 10.896 1.00 32.64 87 ALA A CA 1
ATOM 1102 C C . ALA C 3 90 ? 38.561 17.577 9.789 1.00 32.54 87 ALA A C 1
ATOM 1103 O O . ALA C 3 90 ? 39.052 16.779 8.985 1.00 33.73 87 ALA A O 1
ATOM 1105 N N . ARG C 3 91 ? 37.285 17.957 9.727 1.00 32.09 88 ARG A N 1
ATOM 1106 C CA . ARG C 3 91 ? 36.401 17.425 8.697 1.00 31.57 88 ARG A CA 1
ATOM 1107 C C . ARG C 3 91 ? 36.864 17.865 7.313 1.00 32.15 88 ARG A C 1
ATOM 1108 O O . ARG C 3 91 ? 36.902 17.058 6.381 1.00 33.50 88 ARG A O 1
ATOM 1110 N N . ASN C 3 92 ? 37.228 19.139 7.177 1.00 30.87 89 ASN A N 1
ATOM 1111 C CA . ASN C 3 92 ? 37.705 19.657 5.893 1.00 29.19 89 ASN A CA 1
ATOM 1112 C C . ASN C 3 92 ? 39.002 18.965 5.463 1.00 28.25 89 ASN A C 1
ATOM 1113 O O . ASN C 3 92 ? 39.176 18.636 4.290 1.00 29.05 89 ASN A O 1
ATOM 1118 N N . ILE C 3 93 ? 39.907 18.736 6.408 1.00 28.11 90 ILE A N 1
ATOM 1119 C CA . ILE C 3 93 ? 41.166 18.077 6.077 1.00 29.29 90 ILE A CA 1
ATOM 1120 C C . ILE C 3 93 ? 40.939 16.661 5.535 1.00 29.11 90 ILE A C 1
ATOM 1121 O O . ILE C 3 93 ? 41.537 16.277 4.534 1.00 29.41 90 ILE A O 1
ATOM 1126 N N . GLN C 3 94 ? 40.063 15.889 6.171 1.00 30.99 91 GLN A N 1
ATOM 1127 C CA . GLN C 3 94 ? 39.811 14.541 5.672 1.00 32.14 91 GLN A CA 1
ATOM 1128 C C . GLN C 3 94 ? 39.196 14.586 4.271 1.00 31.62 91 GLN A C 1
ATOM 1129 O O . GLN C 3 94 ? 39.554 13.788 3.409 1.00 31.39 91 GLN A O 1
ATOM 1135 N N . LYS C 3 95 ? 38.279 15.522 4.040 1.00 32.12 92 LYS A N 1
ATOM 1136 C CA . LYS C 3 95 ? 37.645 15.649 2.726 1.00 31.60 92 LYS A CA 1
ATOM 1137 C C . LYS C 3 95 ? 38.652 16.147 1.689 1.00 31.96 92 LYS A C 1
ATOM 1138 O O . LYS C 3 95 ? 38.635 15.726 0.530 1.00 30.90 92 LYS A O 1
ATOM 1141 N N . LEU C 3 96 ? 39.536 17.042 2.117 1.00 32.10 93 LEU A N 1
ATOM 1142 C CA . LEU C 3 96 ? 40.563 17.596 1.242 1.00 33.17 93 LEU A CA 1
ATOM 1143 C C . LEU C 3 96 ? 41.527 16.493 0.801 1.00 30.96 93 LEU A C 1
ATOM 1144 O O . LEU C 3 96 ? 41.888 16.403 -0.374 1.00 30.85 93 LEU A O 1
ATOM 1149 N N . CYS C 3 97 ? 41.931 15.647 1.743 1.00 31.63 94 CYS A N 1
ATOM 1150 C CA . CYS C 3 97 ? 42.851 14.551 1.435 1.00 31.48 94 CYS A CA 1
ATOM 1151 C C . CYS C 3 97 ? 42.217 13.520 0.502 1.00 31.26 94 CYS A C 1
ATOM 1152 O O . CYS C 3 97 ? 42.873 12.981 -0.390 1.00 30.66 94 CYS A O 1
ATOM 1155 N N . ALA C 3 98 ? 40.929 13.265 0.692 1.00 31.28 95 ALA A N 1
ATOM 1156 C CA . ALA C 3 98 ? 40.231 12.320 -0.165 1.00 31.92 95 ALA A CA 1
ATOM 1157 C C . ALA C 3 98 ? 40.181 12.870 -1.594 1.00 30.51 95 ALA A C 1
ATOM 1158 O O . ALA C 3 98 ? 40.297 12.116 -2.559 1.00 32.46 95 ALA A O 1
ATOM 1160 N N . MET C 3 99 ? 40.028 14.186 -1.726 1.00 30.54 96 MET A N 1
ATOM 1161 C CA . MET C 3 99 ? 39.946 14.821 -3.038 1.00 30.11 96 MET A CA 1
ATOM 1162 C C . MET C 3 99 ? 41.290 14.822 -3.758 1.00 30.49 96 MET A C 1
ATOM 1163 O O . MET C 3 99 ? 41.341 14.677 -4.976 1.00 28.75 96 MET A O 1
ATOM 1168 N N . LEU C 3 100 ? 42.379 14.983 -3.013 1.00 29.79 97 LEU A N 1
ATOM 1169 C CA . LEU C 3 100 ? 43.705 14.970 -3.631 1.00 29.92 97 LEU A CA 1
ATOM 1170 C C . LEU C 3 100 ? 43.913 13.603 -4.293 1.00 32.23 97 LEU A C 1
ATOM 1171 O O . LEU C 3 100 ? 44.414 13.498 -5.415 1.00 32.16 97 LEU A O 1
ATOM 1176 N N . ILE C 3 101 ? 43.512 12.560 -3.580 1.00 32.92 98 ILE A N 1
ATOM 1177 C CA . ILE C 3 101 ? 43.640 11.193 -4.071 1.00 35.38 98 ILE A CA 1
ATOM 1178 C C . ILE C 3 101 ? 42.733 10.924 -5.275 1.00 37.78 98 ILE A C 1
ATOM 1179 O O . ILE C 3 101 ? 43.176 10.405 -6.300 1.00 37.88 98 ILE A O 1
ATOM 1184 N N . ASP C 3 102 ? 41.465 11.293 -5.151 1.00 37.67 99 ASP A N 1
ATOM 1185 C CA . ASP C 3 102 ? 40.496 11.044 -6.210 1.00 39.56 99 ASP A CA 1
ATOM 1186 C C . ASP C 3 102 ? 40.559 11.951 -7.429 1.00 38.46 99 ASP A C 1
ATOM 1187 O O . ASP C 3 102 ? 40.318 11.502 -8.552 1.00 38.01 99 ASP A O 1
ATOM 1192 N N . LYS C 3 103 ? 40.897 13.219 -7.220 1.00 36.61 100 LYS A N 1
ATOM 1193 C CA . LYS C 3 103 ? 40.925 14.166 -8.318 1.00 35.71 100 LYS A CA 1
ATOM 1194 C C . LYS C 3 103 ? 42.280 14.693 -8.775 1.00 35.23 100 LYS A C 1
ATOM 1195 O O . LYS C 3 103 ? 42.425 15.073 -9.936 1.00 35.57 100 LYS A O 1
ATOM 1198 N N . TYR C 3 104 ? 43.269 14.725 -7.887 1.00 33.27 101 TYR A N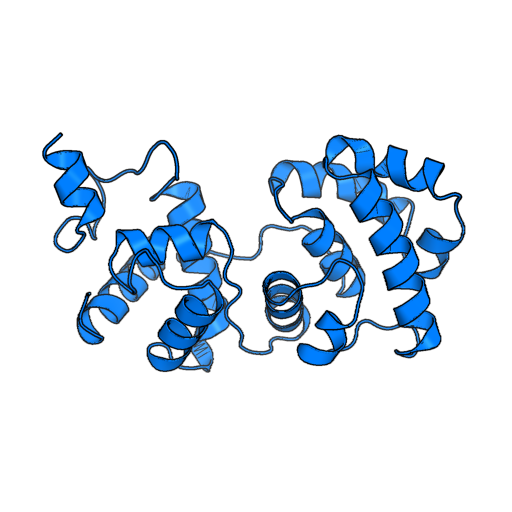 1
ATOM 1199 C CA . TYR C 3 104 ? 44.569 15.278 -8.260 1.00 34.38 101 TYR A CA 1
ATOM 1200 C C . TYR C 3 104 ? 45.784 14.349 -8.192 1.00 34.92 101 TYR A C 1
ATOM 1201 O O . TYR C 3 104 ? 46.894 14.782 -7.871 1.00 35.20 101 TYR A O 1
ATOM 1210 N N . ASN C 3 105 ? 45.566 13.076 -8.503 1.00 35.30 1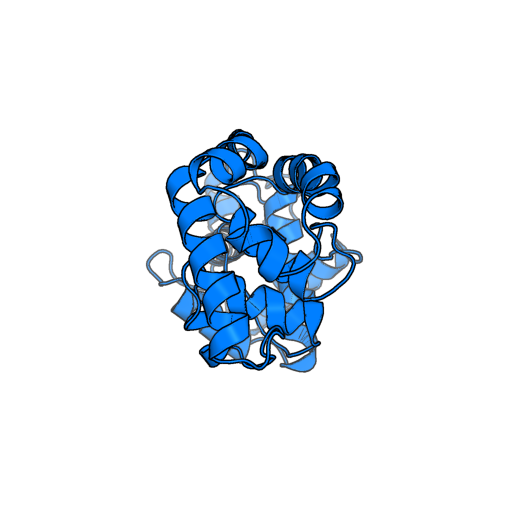02 ASN A N 1
ATOM 1211 C CA . ASN C 3 105 ? 46.636 12.088 -8.521 1.00 37.01 102 ASN A CA 1
ATOM 1212 C C . ASN C 3 105 ? 47.462 12.081 -7.237 1.00 36.45 102 ASN A C 1
ATOM 1213 O O . ASN C 3 105 ? 48.684 11.930 -7.268 1.00 36.41 102 ASN A O 1
ATOM 1218 N N . GLY C 3 106 ? 46.775 12.256 -6.110 1.00 36.46 103 GLY A N 1
ATOM 1219 C CA . GLY C 3 106 ? 47.419 12.247 -4.807 1.00 37.84 103 GLY A CA 1
ATOM 1220 C C . GLY C 3 106 ? 48.436 13.337 -4.519 1.00 37.91 103 GLY A C 1
ATOM 1221 O O . GLY C 3 106 ? 49.182 13.241 -3.545 1.00 39.68 103 GLY A O 1
ATOM 1222 N N . GLU C 3 107 ? 48.467 14.374 -5.346 1.00 38.23 104 GLU A N 1
ATOM 1223 C CA . GLU C 3 107 ? 49.420 15.460 -5.151 1.00 39.20 104 GLU A CA 1
ATOM 1224 C C . GLU C 3 107 ? 48.728 16.815 -5.055 1.00 37.73 104 GLU A C 1
ATOM 1225 O O . GLU C 3 107 ? 47.620 16.995 -5.552 1.00 36.16 104 GLU A O 1
ATOM 1231 N N . VAL C 3 108 ? 49.380 17.764 -4.391 1.00 34.72 105 VAL A N 1
ATOM 1232 C CA . VAL C 3 108 ? 48.824 19.100 -4.264 1.00 33.14 105 VAL A CA 1
ATOM 1233 C C . VAL C 3 108 ? 48.840 19.754 -5.643 1.00 34.51 105 VAL A C 1
ATOM 1234 O O . VAL C 3 108 ? 49.898 19.870 -6.267 1.00 34.59 105 VAL A O 1
ATOM 1238 N N . PRO C 3 109 ? 47.667 20.174 -6.148 1.00 35.17 106 PRO A N 1
ATOM 1239 C CA . PRO C 3 109 ? 47.637 20.811 -7.465 1.00 36.03 106 PRO A CA 1
ATOM 1240 C C . PRO C 3 109 ? 48.330 22.169 -7.407 1.00 37.66 106 PRO A C 1
ATOM 1241 O O . PRO C 3 109 ? 48.300 22.844 -6.378 1.00 35.81 106 PRO A O 1
ATOM 1245 N N . ARG C 3 110 ? 48.966 22.559 -8.508 1.00 37.29 107 ARG A N 1
ATOM 1246 C CA . ARG C 3 110 ? 49.685 23.825 -8.562 1.00 39.58 107 ARG A CA 1
ATOM 1247 C C . ARG C 3 110 ? 48.838 24.990 -9.056 1.00 39.93 107 ARG A C 1
ATOM 1248 O O . ARG C 3 110 ? 49.301 26.129 -9.104 1.00 40.71 107 ARG A O 1
ATOM 1256 N N . ASP C 3 111 ? 47.592 24.702 -9.413 1.00 40.50 108 ASP A N 1
ATOM 1257 C CA . ASP C 3 111 ? 46.683 25.735 -9.897 1.00 39.77 108 ASP A CA 1
ATOM 1258 C C . ASP C 3 111 ? 45.869 26.327 -8.746 1.00 37.09 108 ASP A C 1
ATOM 1259 O O . ASP C 3 111 ? 45.284 25.598 -7.950 1.00 37.03 108 ASP A O 1
ATOM 1264 N N . ARG C 3 112 ? 45.822 27.653 -8.679 1.00 35.92 109 ARG A N 1
ATOM 1265 C CA . ARG C 3 112 ? 45.102 28.359 -7.623 1.00 34.27 109 ARG A CA 1
ATOM 1266 C C . ARG C 3 112 ? 43.599 28.029 -7.618 1.00 34.18 109 ARG A C 1
ATOM 1267 O O . ARG C 3 112 ? 43.028 27.699 -6.576 1.00 31.38 109 ARG A O 1
ATOM 1275 N N . ASP C 3 113 ? 42.960 28.099 -8.780 1.00 32.13 110 ASP A N 1
ATOM 1276 C CA . ASP C 3 113 ? 41.536 27.793 -8.858 1.00 34.35 110 ASP A CA 1
ATOM 1277 C C . ASP C 3 113 ? 41.234 26.336 -8.543 1.00 32.88 110 ASP A C 1
ATOM 1278 O O . ASP C 3 113 ? 40.155 26.021 -8.040 1.00 34.89 110 ASP A O 1
ATOM 1283 N N . GLU C 3 114 ? 42.170 25.438 -8.835 1.00 31.38 111 GLU A N 1
ATOM 1284 C CA . GLU C 3 114 ? 41.948 24.033 -8.520 1.00 30.73 111 GLU A CA 1
ATOM 1285 C C . GLU C 3 114 ? 42.066 23.850 -7.007 1.00 27.79 111 GLU A C 1
ATOM 1286 O O . GLU C 3 114 ? 41.309 23.094 -6.408 1.00 27.75 111 GLU A O 1
ATOM 1292 N N . LEU C 3 115 ? 43.012 24.550 -6.386 1.00 27.42 112 LEU A N 1
ATOM 1293 C CA . LEU C 3 115 ? 43.178 24.437 -4.939 1.00 26.15 112 LEU A CA 1
ATOM 1294 C C . LEU C 3 115 ? 41.908 24.888 -4.219 1.00 26.47 112 LEU A C 1
ATOM 1295 O O . LEU C 3 115 ? 41.530 24.316 -3.203 1.00 23.88 112 LEU A O 1
ATOM 1300 N N . MET C 3 116 ? 41.268 25.927 -4.743 1.00 25.52 113 MET A N 1
ATOM 1301 C CA . MET C 3 116 ? 40.052 26.448 -4.138 1.00 26.57 113 MET A CA 1
ATOM 1302 C C . MET C 3 116 ? 38.882 25.476 -4.165 1.00 27.32 113 MET A C 1
ATOM 1303 O O . MET C 3 116 ? 37.884 25.674 -3.468 1.00 28.02 113 MET A O 1
ATOM 1308 N N . LYS C 3 117 ? 39.001 24.411 -4.946 1.00 29.50 114 LYS A N 1
ATOM 1309 C CA . LYS C 3 117 ? 37.936 23.421 -4.995 1.00 30.27 114 LYS A CA 1
ATOM 1310 C C . LYS C 3 117 ? 37.995 22.512 -3.767 1.00 30.94 114 LYS A C 1
ATOM 1311 O O . LYS C 3 117 ? 37.036 21.806 -3.452 1.00 30.81 114 LYS A O 1
ATOM 1317 N N . LEU C 3 118 ? 39.127 22.539 -3.068 1.00 29.82 115 LEU A N 1
ATOM 1318 C CA . LEU C 3 118 ? 39.300 21.733 -1.864 1.00 29.69 115 LEU A CA 1
ATOM 1319 C C . LEU C 3 118 ? 38.548 22.371 -0.698 1.00 29.81 115 LEU A C 1
ATOM 1320 O O . LEU C 3 118 ? 38.525 23.595 -0.555 1.00 31.70 115 LEU A O 1
ATOM 1325 N N . PRO C 3 119 ? 37.906 21.549 0.146 1.00 31.00 116 PRO A N 1
ATOM 1326 C CA . PRO C 3 119 ? 37.153 22.058 1.299 1.00 31.04 116 PRO A CA 1
ATOM 1327 C C . PRO C 3 119 ? 38.107 22.681 2.324 1.00 31.27 116 PRO A C 1
ATOM 1328 O O . PRO C 3 119 ? 39.122 22.074 2.667 1.00 30.25 116 PRO A O 1
ATOM 1332 N N . GLY C 3 120 ? 37.781 23.882 2.800 1.00 29.33 117 GLY A N 1
ATOM 1333 C CA . GLY C 3 120 ? 38.627 24.555 3.772 1.00 29.26 117 GLY A CA 1
ATOM 1334 C C . GLY C 3 120 ? 39.622 25.507 3.130 1.00 27.11 117 GLY A C 1
ATOM 1335 O O . GLY C 3 120 ? 40.308 26.267 3.815 1.00 27.95 117 GLY A O 1
ATOM 1336 N N . VAL C 3 121 ? 39.708 25.456 1.804 1.00 26.27 118 VAL A N 1
ATOM 1337 C CA . VAL C 3 121 ? 40.619 26.311 1.056 1.00 26.75 118 VAL A CA 1
ATOM 1338 C C . VAL C 3 121 ? 39.895 27.409 0.276 1.00 25.87 118 VAL A C 1
ATOM 1339 O O . VAL C 3 121 ? 39.149 27.131 -0.666 1.00 27.13 118 VAL A O 1
ATOM 1343 N N . GLY C 3 122 ? 40.130 28.656 0.666 1.00 23.54 119 GLY A N 1
ATOM 1344 C CA . GLY C 3 122 ? 39.541 29.780 -0.036 1.00 24.05 119 GLY A CA 1
ATOM 1345 C C . GLY C 3 122 ? 40.627 30.485 -0.837 1.00 23.12 119 GLY A C 1
ATOM 1346 O O . GLY C 3 122 ? 41.735 29.963 -0.999 1.00 22.41 119 GLY A O 1
ATOM 1347 N N . ARG C 3 123 ? 40.345 31.690 -1.312 1.00 23.26 120 ARG A N 1
ATOM 1348 C CA . ARG C 3 123 ? 41.337 32.395 -2.105 1.00 25.60 120 ARG A CA 1
ATOM 1349 C C . ARG C 3 123 ? 42.633 32.710 -1.340 1.00 23.45 120 ARG A C 1
ATOM 1350 O O . ARG C 3 123 ? 43.721 32.581 -1.893 1.00 25.25 120 ARG A O 1
ATOM 1358 N N . LYS C 3 124 ? 42.530 33.111 -0.074 1.00 22.36 121 LYS A N 1
ATOM 1359 C CA . LYS C 3 124 ? 43.738 33.417 0.692 1.00 23.44 121 LYS A CA 1
ATOM 1360 C C . LYS C 3 124 ? 44.635 32.185 0.814 1.00 22.58 121 LYS A C 1
ATOM 1361 O O . LYS C 3 124 ? 45.839 32.253 0.562 1.00 22.44 121 LYS A O 1
ATOM 1367 N N . THR C 3 125 ? 44.045 31.063 1.203 1.00 22.99 122 THR A N 1
ATOM 1368 C CA . THR C 3 125 ? 44.799 29.829 1.380 1.00 22.78 122 THR A CA 1
ATOM 1369 C C . THR C 3 125 ? 45.449 29.388 0.077 1.00 24.12 122 THR A C 1
ATOM 1370 O O . THR C 3 125 ? 46.641 29.062 0.047 1.00 21.91 122 THR A O 1
ATOM 1374 N N . ALA C 3 126 ? 44.678 29.397 -1.005 1.00 22.01 123 ALA A N 1
ATOM 1375 C CA . ALA C 3 126 ? 45.209 28.989 -2.303 1.00 23.63 123 ALA A CA 1
ATOM 1376 C C . ALA C 3 126 ? 46.365 29.888 -2.757 1.00 24.14 123 ALA A C 1
ATOM 1377 O O . ALA C 3 126 ? 47.361 29.400 -3.288 1.00 25.98 123 ALA A O 1
ATOM 1379 N N . ASN C 3 127 ? 46.236 31.194 -2.556 1.00 23.26 124 ASN A N 1
ATOM 1380 C CA . ASN C 3 127 ? 47.301 32.118 -2.942 1.00 24.12 124 ASN A CA 1
ATOM 1381 C C . ASN C 3 127 ? 48.590 31.883 -2.162 1.00 23.47 124 ASN A C 1
ATOM 1382 O O . ASN C 3 127 ? 49.682 31.967 -2.729 1.00 24.68 124 ASN A O 1
ATOM 1387 N N . VAL C 3 128 ? 48.481 31.614 -0.865 1.00 22.64 125 VAL A N 1
ATOM 1388 C CA . VAL C 3 128 ? 49.686 31.359 -0.077 1.00 23.23 125 VAL A CA 1
ATOM 1389 C C . VAL C 3 128 ? 50.386 30.121 -0.608 1.00 24.01 125 VAL A C 1
ATOM 1390 O O . VAL C 3 128 ? 51.604 30.124 -0.814 1.00 25.09 125 VAL A O 1
ATOM 1394 N N . VAL C 3 129 ? 49.620 29.062 -0.841 1.00 22.86 126 VAL A N 1
ATOM 1395 C CA . VAL C 3 129 ? 50.192 27.821 -1.329 1.00 24.91 126 VAL A CA 1
ATOM 1396 C C . VAL C 3 129 ? 50.879 27.949 -2.693 1.00 26.91 126 VAL A C 1
ATOM 1397 O O . VAL C 3 129 ? 52.032 27.531 -2.839 1.00 25.89 126 VAL A O 1
ATOM 1401 N N . VAL C 3 130 ? 50.209 28.530 -3.687 1.00 24.27 127 VAL A N 1
ATOM 1402 C CA . VAL C 3 130 ? 50.851 28.632 -4.997 1.00 26.56 127 VAL A CA 1
ATOM 1403 C C . VAL C 3 130 ? 52.079 29.532 -4.970 1.00 28.98 127 VAL A C 1
ATOM 1404 O O . VAL C 3 130 ? 53.050 29.293 -5.694 1.00 28.82 127 VAL A O 1
ATOM 1408 N N . SER C 3 131 ? 52.045 30.546 -4.114 1.00 27.23 128 SER A N 1
ATOM 1409 C CA . SER C 3 131 ? 53.146 31.491 -3.999 1.00 30.11 128 SER A CA 1
ATOM 1410 C C . SER C 3 131 ? 54.355 30.913 -3.283 1.00 31.17 128 SER A C 1
ATOM 1411 O O . SER C 3 131 ? 55.474 30.945 -3.801 1.00 30.46 128 SER A O 1
ATOM 1414 N N . VAL C 3 132 ? 54.126 30.386 -2.088 1.00 30.49 129 VAL A N 1
ATOM 1415 C CA . VAL C 3 132 ? 55.211 29.838 -1.288 1.00 32.55 129 VAL A CA 1
ATOM 1416 C C . VAL C 3 132 ? 55.734 28.501 -1.802 1.00 32.37 129 VAL A C 1
ATOM 1417 O O . VAL C 3 132 ? 56.945 28.310 -1.925 1.00 33.48 129 V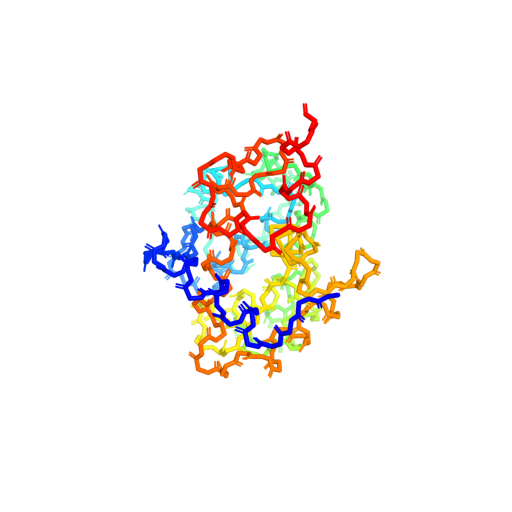AL A O 1
ATOM 1421 N N . ALA C 3 133 ? 54.831 27.579 -2.108 1.00 31.34 130 ALA A N 1
ATOM 1422 C CA . ALA C 3 133 ? 55.231 26.262 -2.594 1.00 32.10 130 ALA A CA 1
ATOM 1423 C C . ALA C 3 133 ? 55.684 26.182 -4.050 1.00 33.00 130 ALA A C 1
ATOM 1424 O O . ALA C 3 133 ? 56.657 25.486 -4.362 1.00 34.00 130 ALA A O 1
ATOM 1426 N N . PHE C 3 134 ? 54.995 26.889 -4.939 1.00 32.43 131 PHE A N 1
ATOM 1427 C CA . PHE C 3 134 ? 55.313 26.800 -6.360 1.00 35.35 131 PHE A CA 1
ATOM 1428 C C . PHE C 3 134 ? 55.839 28.056 -7.031 1.00 36.16 131 PHE A C 1
ATOM 1429 O O . PHE C 3 134 ? 55.946 28.108 -8.255 1.00 37.88 131 PHE A O 1
ATOM 1437 N N . GLY C 3 135 ? 56.162 29.064 -6.229 1.00 37.09 132 GLY A N 1
ATOM 1438 C CA . GLY C 3 135 ? 56.695 30.302 -6.765 1.00 37.70 132 GLY A CA 1
ATOM 1439 C C . GLY C 3 135 ? 55.803 31.074 -7.713 1.00 38.90 132 GLY A C 1
ATOM 1440 O O . GLY C 3 135 ? 56.285 31.933 -8.451 1.00 40.57 132 GLY A O 1
ATOM 1441 N N . VAL C 3 136 ? 54.506 30.781 -7.707 1.00 36.41 133 VAL A N 1
ATOM 1442 C CA . VAL C 3 136 ? 53.580 31.485 -8.585 1.00 35.27 133 VAL A CA 1
ATOM 1443 C C . VAL C 3 136 ? 53.234 32.825 -7.954 1.00 34.90 133 VAL A C 1
ATOM 1444 O O . VAL C 3 136 ? 52.807 32.882 -6.802 1.00 34.33 133 VAL A O 1
ATOM 1448 N N . PRO C 3 137 ? 53.418 33.925 -8.697 1.00 34.75 134 PRO A N 1
ATOM 1449 C CA . PRO C 3 137 ? 53.092 35.228 -8.119 1.00 34.17 134 PRO A CA 1
ATOM 1450 C C . PRO C 3 137 ? 51.621 35.335 -7.720 1.00 33.80 134 PRO A C 1
ATOM 1451 O O . PRO C 3 137 ? 50.720 34.996 -8.489 1.00 32.72 134 PRO A O 1
ATOM 1455 N N . ALA C 3 138 ? 51.391 35.791 -6.496 1.00 32.74 135 ALA A N 1
ATOM 1456 C CA . ALA C 3 138 ? 50.038 35.962 -5.985 1.00 32.11 135 ALA A CA 1
ATOM 1457 C C . ALA C 3 138 ? 50.121 36.783 -4.716 1.00 32.58 135 ALA A C 1
ATOM 1458 O O . ALA C 3 138 ? 51.162 36.819 -4.057 1.00 30.18 135 ALA A O 1
ATOM 1460 N N . ILE C 3 139 ? 49.027 37.458 -4.392 1.00 30.13 136 ILE A N 1
ATOM 1461 C CA . ILE C 3 139 ? 48.957 38.264 -3.185 1.00 32.18 136 ILE A CA 1
ATOM 1462 C C . ILE C 3 139 ? 47.814 37.726 -2.335 1.00 31.29 136 ILE A C 1
ATOM 1463 O O . ILE C 3 139 ? 46.643 37.876 -2.684 1.00 32.86 136 ILE A O 1
ATOM 1468 N N . ALA C 3 140 ? 48.165 37.081 -1.230 1.00 29.17 137 ALA A N 1
ATOM 1469 C CA . ALA C 3 140 ? 47.175 36.524 -0.324 1.00 29.46 137 ALA A CA 1
ATOM 1470 C C . ALA C 3 140 ? 46.748 37.628 0.633 1.00 29.83 137 ALA A C 1
ATOM 1471 O O . ALA C 3 140 ? 47.581 38.200 1.337 1.00 32.64 137 ALA A O 1
ATOM 1473 N N . VAL C 3 141 ? 45.457 37.940 0.655 1.00 27.45 138 VAL A N 1
ATOM 1474 C CA . VAL C 3 141 ? 44.964 38.986 1.538 1.00 26.74 138 VAL A CA 1
ATOM 1475 C C . VAL C 3 141 ? 44.301 38.398 2.784 1.00 28.59 138 VAL A C 1
ATOM 1476 O O . VAL C 3 141 ? 43.211 37.814 2.715 1.00 28.33 138 VAL A O 1
ATOM 1480 N N . ASP C 3 142 ? 44.987 38.566 3.915 1.00 27.28 139 ASP A N 1
ATOM 1481 C CA . ASP C 3 142 ? 44.555 38.087 5.224 1.00 29.74 139 ASP A CA 1
ATOM 1482 C C . ASP C 3 142 ? 44.197 39.296 6.088 1.00 27.85 139 ASP A C 1
ATOM 1483 O O . ASP C 3 142 ? 44.097 40.417 5.598 1.00 26.97 139 ASP A O 1
ATOM 1488 N N . THR C 3 143 ? 44.046 39.066 7.388 1.00 28.10 140 THR A N 1
ATOM 1489 C CA . THR C 3 143 ? 43.707 40.154 8.295 1.00 27.88 140 THR A CA 1
ATOM 1490 C C . THR C 3 143 ? 44.740 41.288 8.295 1.00 27.13 140 THR A C 1
ATOM 1491 O O . THR C 3 143 ? 44.372 42.467 8.275 1.00 27.56 140 THR A O 1
ATOM 1495 N N . HIS C 3 144 ? 46.026 40.945 8.298 1.00 25.98 141 HIS A N 1
ATOM 1496 C CA . HIS C 3 144 ? 47.082 41.964 8.324 1.00 25.95 141 HIS A CA 1
ATOM 1497 C C . HIS C 3 144 ? 47.149 42.786 7.040 1.00 25.83 141 HIS A C 1
ATOM 1498 O O . HIS C 3 144 ? 47.187 44.019 7.085 1.00 27.35 141 HIS A O 1
ATOM 1505 N N . VAL C 3 145 ? 47.158 42.112 5.895 1.00 25.62 142 VAL A N 1
ATOM 1506 C CA . VAL C 3 145 ? 47.224 42.818 4.628 1.00 25.66 142 VAL A CA 1
ATOM 1507 C C . VAL C 3 145 ? 46.028 43.744 4.475 1.00 26.13 142 VAL A C 1
ATOM 1508 O O . VAL C 3 145 ? 46.181 44.901 4.086 1.00 25.59 142 VAL A O 1
ATOM 1512 N N . GLU C 3 146 ? 44.841 43.247 4.807 1.00 26.36 143 GLU A N 1
ATOM 1513 C CA . GLU C 3 146 ? 43.639 44.070 4.690 1.00 29.12 143 GLU A CA 1
ATOM 1514 C C . GLU C 3 146 ? 43.695 45.287 5.613 1.00 30.06 143 GLU A C 1
ATOM 1515 O O . GLU C 3 146 ? 43.446 46.420 5.185 1.00 29.85 143 GLU A O 1
ATOM 1521 N N . ARG C 3 147 ? 44.010 45.050 6.884 1.00 30.17 144 ARG A N 1
ATOM 1522 C CA . ARG C 3 147 ? 44.088 46.138 7.857 1.00 30.83 144 ARG A CA 1
ATOM 1523 C C . ARG C 3 147 ? 45.106 47.205 7.455 1.00 29.55 144 ARG A C 1
ATOM 1524 O O . ARG C 3 147 ? 44.819 48.403 7.505 1.00 29.33 144 ARG A O 1
ATOM 1532 N N . VAL C 3 148 ? 46.302 46.774 7.069 1.00 29.50 145 VAL A N 1
ATOM 1533 C CA . VAL C 3 148 ? 47.344 47.710 6.668 1.00 29.93 145 VAL A CA 1
ATOM 1534 C C . VAL C 3 148 ? 46.907 48.513 5.449 1.00 31.25 145 VAL A C 1
ATOM 1535 O O . VAL C 3 148 ? 47.096 49.727 5.402 1.00 31.13 145 VAL A O 1
ATOM 1539 N N . SER C 3 149 ? 46.301 47.835 4.477 1.00 29.89 146 SER A N 1
ATOM 1540 C CA . SER C 3 149 ? 45.843 48.501 3.260 1.00 29.12 146 SER A CA 1
ATOM 1541 C C . SER C 3 149 ? 44.809 49.584 3.545 1.00 30.20 146 SER A C 1
ATOM 1542 O O . SER C 3 149 ? 44.887 50.698 3.003 1.00 30.80 146 SER A O 1
ATOM 1545 N N . LYS C 3 150 ? 43.845 49.259 4.399 1.00 30.21 147 LYS A N 1
ATOM 1546 C CA . LYS C 3 150 ? 42.788 50.201 4.731 1.00 31.35 147 LYS A CA 1
ATOM 1547 C C . LYS C 3 150 ? 43.236 51.347 5.628 1.00 33.39 147 LYS A C 1
ATOM 1548 O O . LYS C 3 150 ? 42.779 52.476 5.465 1.00 33.89 147 LYS A O 1
ATOM 1554 N N . ARG C 3 151 ? 44.139 51.079 6.561 1.00 32.90 148 ARG A N 1
ATOM 1555 C CA . ARG C 3 151 ? 44.619 52.150 7.435 1.00 34.85 148 ARG A CA 1
ATOM 1556 C C . ARG C 3 151 ? 45.440 53.171 6.655 1.00 35.33 148 ARG A C 1
ATOM 1557 O O . ARG C 3 151 ? 45.272 54.381 6.827 1.00 36.64 148 ARG A O 1
ATOM 1565 N N . LEU C 3 152 ? 46.323 52.679 5.795 1.00 35.39 149 LEU A N 1
ATOM 1566 C CA . LEU C 3 152 ? 47.190 53.539 4.995 1.00 36.93 149 LEU A CA 1
ATOM 1567 C C . LEU C 3 152 ? 46.463 54.274 3.870 1.00 37.05 149 LEU A C 1
ATOM 1568 O O . LEU C 3 152 ? 46.929 55.310 3.391 1.00 36.92 149 LEU A O 1
ATOM 1573 N N . GLY C 3 153 ? 45.325 53.744 3.442 1.00 35.94 150 GLY A N 1
ATOM 1574 C CA . GLY C 3 153 ? 44.590 54.391 2.373 1.00 36.55 150 GLY A CA 1
ATOM 1575 C C . GLY C 3 153 ? 44.882 53.819 1.002 1.00 36.86 150 GLY A C 1
ATOM 1576 O O . GLY C 3 153 ? 44.707 54.495 -0.008 1.00 36.52 150 GLY A O 1
ATOM 1577 N N . PHE C 3 154 ? 45.339 52.572 0.962 1.00 35.87 151 PHE A N 1
ATOM 1578 C CA . PHE C 3 154 ? 45.629 51.907 -0.300 1.00 36.57 151 PHE A CA 1
ATOM 1579 C C . PHE C 3 154 ? 44.305 51.707 -1.032 1.00 37.14 151 PHE A C 1
ATOM 1580 O O . PHE C 3 154 ? 44.242 51.749 -2.260 1.00 38.74 151 PHE A O 1
ATOM 1588 N N . CYS C 3 155 ? 43.254 51.482 -0.252 1.00 38.86 152 CYS A N 1
ATOM 1589 C CA . CYS C 3 155 ? 41.911 51.254 -0.774 1.00 38.98 152 CYS A CA 1
ATOM 1590 C C . CYS C 3 155 ? 40.907 51.832 0.219 1.00 39.60 152 CYS A C 1
ATOM 1591 O O . CYS C 3 155 ? 41.299 52.400 1.237 1.00 39.15 152 CYS A O 1
ATOM 1594 N N . ARG C 3 156 ? 39.617 51.688 -0.073 1.00 38.54 153 ARG A N 1
ATOM 1595 C CA . ARG C 3 156 ? 38.577 52.206 0.819 1.00 39.60 153 ARG A CA 1
ATOM 1596 C C . ARG C 3 156 ? 38.259 51.208 1.931 1.00 39.76 153 ARG A C 1
ATOM 1597 O O . ARG C 3 156 ? 38.383 50.000 1.743 1.00 37.75 153 ARG A O 1
ATOM 1601 N N . TRP C 3 157 ? 37.846 51.718 3.088 1.00 40.27 154 TRP A N 1
ATOM 1602 C CA . TRP C 3 157 ? 37.529 50.860 4.227 1.00 41.80 154 TRP A CA 1
ATOM 1603 C C . TRP C 3 157 ? 36.454 49.808 3.971 1.00 41.54 154 TRP A C 1
ATOM 1604 O O . TRP C 3 157 ? 36.426 48.771 4.637 1.00 41.80 154 TRP A O 1
ATOM 1615 N N . ASP C 3 158 ? 35.575 50.069 3.010 1.00 41.29 155 ASP A N 1
ATOM 1616 C CA . ASP C 3 158 ? 34.501 49.133 2.700 1.00 41.33 155 ASP A CA 1
ATOM 1617 C C . ASP C 3 158 ? 34.848 48.118 1.611 1.00 40.93 155 ASP A C 1
ATOM 1618 O O . ASP C 3 158 ? 34.032 47.250 1.291 1.00 40.64 155 ASP A O 1
ATOM 1621 N N . ASP C 3 159 ? 36.049 48.213 1.044 1.00 39.03 156 ASP A N 1
ATOM 1622 C CA . ASP C 3 159 ? 36.445 47.282 -0.011 1.00 38.47 156 ASP A CA 1
ATOM 1623 C C . ASP C 3 159 ? 36.531 45.834 0.463 1.00 36.76 156 ASP A C 1
ATOM 1624 O O . ASP C 3 15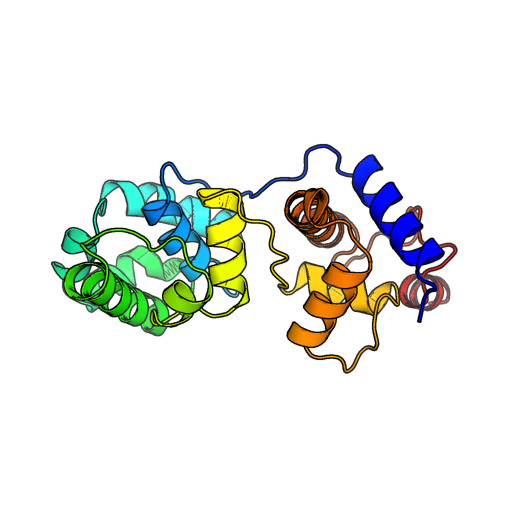9 ? 36.867 45.560 1.616 1.00 36.92 156 ASP A O 1
ATOM 1629 N N . SER C 3 160 ? 36.221 44.909 -0.441 1.00 35.06 157 SER A N 1
ATOM 1630 C CA . SER C 3 160 ? 36.276 43.482 -0.139 1.00 33.65 157 SER A CA 1
ATOM 1631 C C . SER C 3 160 ? 37.743 43.062 -0.182 1.00 31.94 157 SER A C 1
ATOM 1632 O O . SER C 3 160 ? 38.589 43.823 -0.641 1.00 31.62 157 SER A O 1
ATOM 1635 N N . VAL C 3 161 ? 38.050 41.854 0.280 1.00 32.13 158 VAL A N 1
ATOM 1636 C CA . VAL C 3 161 ? 39.436 41.411 0.245 1.00 30.29 158 VAL A CA 1
ATOM 1637 C C . VAL C 3 161 ? 39.876 41.203 -1.199 1.00 29.68 158 VAL A C 1
ATOM 1638 O O . VAL C 3 161 ? 41.050 41.356 -1.515 1.00 29.22 158 VAL A O 1
ATOM 1642 N N . LEU C 3 162 ? 38.934 40.865 -2.074 1.00 30.23 159 LEU A N 1
ATOM 1643 C CA . LEU C 3 162 ? 39.267 40.663 -3.482 1.00 31.87 159 LEU A CA 1
ATOM 1644 C C . LEU C 3 162 ? 39.657 42.011 -4.068 1.00 31.40 159 LEU A C 1
ATOM 1645 O O . LEU C 3 162 ? 40.578 42.105 -4.881 1.00 31.98 159 LEU A O 1
ATOM 1650 N N . GLU C 3 163 ? 38.944 43.054 -3.650 1.00 31.89 160 GLU A N 1
ATOM 1651 C CA . GLU C 3 163 ? 39.212 44.412 -4.113 1.00 32.49 160 GLU A CA 1
ATOM 1652 C C . GLU C 3 163 ? 40.613 44.827 -3.675 1.00 31.78 160 GLU A C 1
ATOM 1653 O O . GLU C 3 163 ? 41.356 45.446 -4.438 1.00 33.58 160 GLU A O 1
ATOM 1655 N N . VAL C 3 164 ? 40.970 44.489 -2.439 1.00 31.65 161 VAL A N 1
ATOM 1656 C CA . VAL C 3 164 ? 42.295 44.819 -1.926 1.00 30.53 161 VAL A CA 1
ATOM 1657 C C . VAL C 3 164 ? 43.334 44.131 -2.801 1.00 29.25 161 VAL A C 1
ATOM 1658 O O . VAL C 3 164 ? 44.313 44.742 -3.218 1.00 29.73 161 VAL A O 1
ATOM 1662 N N . GLU C 3 165 ? 43.112 42.849 -3.074 1.00 26.99 162 GLU A N 1
ATOM 1663 C CA . GLU C 3 165 ? 44.036 42.067 -3.892 1.00 28.83 162 GLU A CA 1
ATOM 1664 C C . GLU C 3 165 ? 44.236 42.655 -5.292 1.00 29.60 162 GLU A C 1
ATOM 1665 O O . GLU C 3 165 ? 45.369 42.790 -5.771 1.00 29.03 162 GLU A O 1
ATOM 1671 N N . LYS C 3 166 ? 43.136 43.004 -5.949 1.00 32.20 163 LYS A N 1
ATOM 1672 C CA . LYS C 3 166 ? 43.225 43.557 -7.291 1.00 33.61 163 LYS A CA 1
ATOM 1673 C C . LYS C 3 166 ? 43.955 44.897 -7.306 1.00 34.90 163 LYS A C 1
ATOM 1674 O O . LYS C 3 166 ? 44.721 45.174 -8.227 1.00 35.67 163 LYS A O 1
ATOM 1680 N N . THR C 3 167 ? 43.743 45.710 -6.275 1.00 35.85 164 THR A N 1
ATOM 1681 C CA . THR C 3 167 ? 44.401 47.012 -6.177 1.00 36.43 164 THR A CA 1
ATOM 1682 C C . THR C 3 167 ? 45.913 46.831 -6.120 1.00 35.78 164 THR A C 1
ATOM 1683 O O . THR C 3 167 ? 46.657 47.512 -6.821 1.00 35.65 164 THR A O 1
ATOM 1687 N N . LEU C 3 168 ? 46.365 45.900 -5.287 1.00 34.98 165 LEU A N 1
ATOM 1688 C CA . LEU C 3 168 ? 47.794 45.642 -5.148 1.00 35.75 165 LEU A CA 1
ATOM 1689 C C . LEU C 3 168 ? 48.402 45.050 -6.420 1.00 35.29 165 LEU A C 1
ATOM 1690 O O . LEU C 3 168 ? 49.520 45.399 -6.799 1.00 36.30 165 LEU A O 1
ATOM 1695 N N . MET C 3 169 ? 47.671 44.158 -7.078 1.00 33.17 166 MET A N 1
ATOM 1696 C CA . MET C 3 169 ? 48.175 43.538 -8.299 1.00 34.99 166 MET A CA 1
ATOM 1697 C C . MET C 3 169 ? 48.431 44.559 -9.405 1.00 37.44 166 MET A C 1
ATOM 1698 O O . MET C 3 169 ? 49.339 44.385 -10.216 1.00 38.04 166 MET A O 1
ATOM 1703 N N . LYS C 3 170 ? 47.635 45.623 -9.430 1.00 39.41 167 LYS A N 1
ATOM 1704 C CA . LYS C 3 170 ? 47.783 46.665 -10.446 1.00 43.29 167 LYS A CA 1
ATOM 1705 C C . LYS C 3 170 ? 48.883 47.675 -10.121 1.00 44.96 167 LYS A C 1
ATOM 1706 O O . LYS C 3 170 ? 49.412 48.335 -11.017 1.00 45.68 167 LYS A O 1
ATOM 1712 N N . ILE C 3 171 ? 49.225 47.802 -8.844 1.00 46.78 168 ILE A N 1
ATOM 1713 C CA . ILE C 3 171 ? 50.253 48.754 -8.431 1.00 48.58 168 ILE A CA 1
ATOM 1714 C C . ILE C 3 171 ? 51.642 48.128 -8.348 1.00 50.19 168 ILE A C 1
ATOM 1715 O O . ILE C 3 171 ? 52.650 48.810 -8.547 1.00 51.19 168 ILE A O 1
ATOM 1720 N N . ILE C 3 172 ? 51.691 46.830 -8.061 1.00 49.80 169 ILE A N 1
ATOM 1721 C CA . ILE C 3 172 ? 52.962 46.125 -7.914 1.00 49.05 169 ILE A CA 1
ATOM 1722 C C . ILE C 3 172 ? 53.308 45.198 -9.075 1.00 48.56 169 ILE A C 1
ATOM 1723 O O . ILE C 3 172 ? 52.456 44.465 -9.577 1.00 48.10 169 ILE A O 1
ATOM 1728 N N . PRO C 3 173 ? 54.574 45.225 -9.519 1.00 48.33 170 PRO A N 1
ATOM 1729 C CA . PRO C 3 173 ? 55.006 44.365 -10.620 1.00 48.43 170 PRO A CA 1
ATOM 1730 C C . PRO C 3 173 ? 54.834 42.911 -10.187 1.00 47.78 170 PRO A C 1
ATOM 1731 O O . PRO C 3 173 ? 55.217 42.539 -9.079 1.00 47.39 170 PRO A O 1
ATOM 1735 N N . LYS C 3 174 ? 54.248 42.106 -11.064 1.00 47.09 171 LYS A N 1
ATOM 1736 C CA . LYS C 3 174 ? 54.002 40.695 -10.793 1.00 47.55 171 LYS A CA 1
ATOM 1737 C C . LYS C 3 174 ? 55.209 39.998 -10.163 1.00 47.34 171 LYS A C 1
ATOM 1738 O O . LYS C 3 174 ? 55.057 39.132 -9.298 1.00 46.52 171 LYS A O 1
ATOM 1744 N N . GLU C 3 175 ? 56.406 40.391 -10.583 1.00 46.70 172 GLU A N 1
ATOM 1745 C CA . GLU C 3 175 ? 57.633 39.798 -10.065 1.00 46.23 172 GLU A CA 1
ATOM 1746 C C . GLU C 3 175 ? 57.852 40.076 -8.580 1.00 44.56 172 GLU A C 1
ATOM 1747 O O . GLU C 3 175 ? 58.612 39.365 -7.918 1.00 43.03 172 GLU A O 1
ATOM 1753 N N . GLU C 3 176 ? 57.187 41.103 -8.058 1.00 42.92 173 GLU A N 1
ATOM 1754 C CA . GLU C 3 176 ? 57.343 41.471 -6.654 1.00 41.55 173 GLU A CA 1
ATOM 1755 C C . GLU C 3 176 ? 56.129 41.164 -5.780 1.00 38.72 173 GLU A C 1
ATOM 1756 O O . GLU C 3 176 ? 56.116 41.511 -4.601 1.00 37.27 173 GLU A O 1
ATOM 1762 N N . TRP C 3 177 ? 55.108 40.531 -6.348 1.00 37.51 174 TRP A N 1
ATOM 1763 C CA . TRP C 3 177 ? 53.903 40.220 -5.583 1.00 35.52 174 TRP A CA 1
ATOM 1764 C C . TRP C 3 177 ? 54.135 39.412 -4.320 1.00 34.48 174 TRP A C 1
ATOM 1765 O O . TRP C 3 177 ? 53.695 39.801 -3.243 1.00 33.30 174 TRP A O 1
ATOM 1776 N N . SER C 3 178 ? 54.816 38.281 -4.456 1.00 35.60 175 SER A N 1
ATOM 1777 C CA . SER C 3 178 ? 55.062 37.416 -3.309 1.00 36.62 175 SER A CA 1
ATOM 1778 C C . SER C 3 178 ? 55.813 38.059 -2.146 1.00 36.58 175 SER A C 1
ATOM 1779 O O . SER C 3 178 ? 55.382 37.953 -0.998 1.00 35.73 175 SER A O 1
ATOM 1782 N N . ILE C 3 179 ? 56.925 38.732 -2.422 1.00 36.35 176 ILE A N 1
ATOM 1783 C CA . ILE C 3 179 ? 57.682 39.344 -1.336 1.00 37.39 176 ILE A CA 1
ATOM 1784 C C . ILE C 3 179 ? 56.972 40.553 -0.723 1.00 36.71 176 ILE A C 1
ATOM 1785 O O . ILE C 3 179 ? 57.084 40.801 0.477 1.00 36.32 176 ILE A O 1
ATOM 1790 N N . THR C 3 180 ? 56.235 41.303 -1.536 1.00 38.02 177 THR A N 1
ATOM 1791 C CA . THR C 3 180 ? 55.522 42.464 -1.012 1.00 39.45 177 THR A CA 1
ATOM 1792 C C . THR C 3 180 ? 54.449 41.989 -0.041 1.00 38.45 177 THR A C 1
ATOM 1793 O O . THR C 3 180 ? 54.206 42.616 0.993 1.00 38.07 177 THR A O 1
ATOM 1797 N N . HIS C 3 181 ? 53.815 40.870 -0.383 1.00 38.84 178 HIS A N 1
ATOM 1798 C CA . HIS C 3 181 ? 52.785 40.266 0.456 1.00 37.51 178 HIS A CA 1
ATOM 1799 C C . HIS C 3 181 ? 53.375 39.964 1.840 1.00 35.14 178 HIS A C 1
ATOM 1800 O O . HIS C 3 181 ? 52.809 40.334 2.871 1.00 32.41 178 HIS A O 1
ATOM 1807 N N . HIS C 3 182 ? 54.524 39.296 1.856 1.00 33.22 179 HIS A N 1
ATOM 1808 C CA . HIS C 3 182 ? 55.176 38.958 3.115 1.00 32.75 179 HIS A CA 1
ATOM 1809 C C . HIS C 3 182 ? 55.598 40.202 3.893 1.00 30.18 179 HIS A C 1
ATOM 1810 O O . HIS C 3 182 ? 55.470 40.244 5.116 1.00 30.65 179 HIS A O 1
ATOM 1817 N N . ARG C 3 183 ? 56.088 41.219 3.187 1.00 30.18 180 ARG A N 1
ATOM 1818 C CA . ARG C 3 183 ? 56.501 42.454 3.843 1.00 31.23 180 ARG A CA 1
ATOM 1819 C C . ARG C 3 183 ? 55.301 43.142 4.489 1.00 31.73 180 ARG A C 1
ATOM 1820 O O . ARG C 3 183 ? 55.411 43.697 5.583 1.00 30.72 180 ARG A O 1
ATOM 1828 N N . MET C 3 184 ? 54.151 43.097 3.818 1.00 31.92 181 MET A N 1
ATOM 1829 C CA . MET C 3 184 ? 52.947 43.708 4.364 1.00 31.17 181 MET A CA 1
ATOM 1830 C C . MET C 3 184 ? 52.463 42.961 5.599 1.00 30.04 181 MET A C 1
ATOM 1831 O O . MET C 3 184 ? 52.012 43.575 6.567 1.00 32.07 181 MET A O 1
ATOM 1836 N N . ILE C 3 185 ? 52.562 41.636 5.573 1.00 29.81 182 ILE A N 1
ATOM 1837 C CA . ILE C 3 185 ? 52.139 40.829 6.708 1.00 29.76 182 ILE A CA 1
ATOM 1838 C C . ILE C 3 185 ? 53.012 41.126 7.923 1.00 29.11 182 ILE A C 1
ATOM 1839 O O . ILE C 3 185 ? 52.515 41.250 9.037 1.00 31.34 182 ILE A O 1
ATOM 1844 N N . PHE C 3 186 ? 54.314 41.234 7.705 1.00 31.11 183 PHE A N 1
ATOM 1845 C CA . PHE C 3 186 ? 55.221 41.538 8.802 1.00 30.81 183 PHE A CA 1
ATOM 1846 C C . PHE C 3 186 ? 54.941 42.937 9.338 1.00 30.02 183 PHE A C 1
ATOM 1847 O O . PHE C 3 186 ? 54.930 43.155 10.545 1.00 30.82 183 PHE A O 1
ATOM 1855 N N . PHE C 3 187 ? 54.706 43.880 8.433 1.00 29.93 184 PHE A N 1
ATOM 1856 C CA . PHE C 3 187 ? 54.429 45.256 8.833 1.00 30.93 184 PHE A CA 1
ATOM 1857 C C . PHE C 3 187 ? 53.219 45.281 9.763 1.00 30.11 184 PHE A C 1
ATOM 1858 O O . PHE C 3 187 ? 53.238 45.925 10.804 1.00 31.63 184 PHE A O 1
ATOM 1866 N N . GLY C 3 188 ? 52.164 44.562 9.390 1.00 29.99 185 GLY A N 1
ATOM 1867 C CA . GLY C 3 188 ? 50.975 44.533 10.225 1.00 29.05 185 GLY A CA 1
ATOM 1868 C C . GLY C 3 188 ? 51.134 43.692 11.483 1.00 29.76 185 GLY A C 1
ATOM 1869 O O . GLY C 3 188 ? 50.622 44.042 12.549 1.00 30.33 185 GLY A O 1
ATOM 1870 N N . ARG C 3 189 ? 51.849 42.578 11.371 1.00 30.01 186 ARG A N 1
ATOM 1871 C CA . ARG C 3 189 ? 52.026 41.690 12.517 1.00 30.69 186 ARG A CA 1
ATOM 1872 C C . ARG C 3 189 ? 52.906 42.281 13.611 1.00 31.57 186 ARG A C 1
ATOM 1873 O O . ARG C 3 189 ? 52.588 42.186 14.799 1.00 33.01 186 ARG A O 1
ATOM 1881 N N . TYR C 3 190 ? 53.991 42.922 13.200 1.00 32.83 187 TYR A N 1
ATOM 1882 C CA . TYR C 3 190 ? 54.954 43.473 14.146 1.00 34.17 187 TYR A CA 1
ATOM 1883 C C . TYR C 3 190 ? 55.000 44.984 14.334 1.00 35.64 187 TYR A C 1
ATOM 1884 O O . TYR C 3 190 ? 55.628 45.464 15.278 1.00 36.27 187 TYR A O 1
ATOM 1893 N N . HIS C 3 191 ? 54.346 45.734 13.459 1.00 34.65 188 HIS A N 1
ATOM 1894 C CA . HIS C 3 191 ? 54.385 47.191 13.564 1.00 35.34 188 HIS A CA 1
ATOM 1895 C C . HIS C 3 191 ? 52.997 47.826 13.610 1.00 34.80 188 HIS A C 1
ATOM 1896 O O . HIS C 3 191 ? 52.604 48.405 14.621 1.00 34.04 188 HIS A O 1
ATOM 1903 N N . CYS C 3 192 ? 52.266 47.723 12.502 1.00 32.76 189 CYS A N 1
ATOM 1904 C CA . CYS C 3 192 ? 50.919 48.278 12.412 1.00 33.69 189 CYS A CA 1
ATOM 1905 C C . CYS C 3 192 ? 49.936 47.273 12.998 1.00 34.84 189 CYS A C 1
ATOM 1906 O O . CYS C 3 192 ? 48.986 46.843 12.339 1.00 34.10 189 CYS A O 1
ATOM 1909 N N . LYS C 3 193 ? 50.173 46.900 14.252 1.00 35.75 190 LYS A N 1
ATOM 1910 C CA . LYS C 3 193 ? 49.337 45.920 14.932 1.00 35.33 190 LYS A CA 1
ATOM 1911 C C . LYS C 3 193 ? 47.886 46.340 15.094 1.00 36.05 190 LYS A C 1
ATOM 1912 O O . LYS C 3 193 ? 47.572 47.529 15.142 1.00 37.09 190 LYS A O 1
ATOM 1916 N N . ALA C 3 194 ? 47.001 45.353 15.183 1.00 36.37 191 ALA A N 1
ATOM 1917 C CA . ALA C 3 194 ? 45.577 45.615 15.334 1.00 38.93 191 ALA A CA 1
ATOM 1918 C C . ALA C 3 194 ? 45.275 46.408 16.608 1.00 41.50 191 ALA A C 1
ATOM 1919 O O . ALA C 3 194 ? 44.569 47.414 16.563 1.00 41.69 191 ALA A O 1
ATOM 1921 N N . GLN C 3 195 ? 45.814 45.959 17.737 1.00 43.46 192 GLN A N 1
ATOM 1922 C CA . GLN C 3 195 ? 45.574 46.634 19.011 1.00 45.76 192 GLN A CA 1
ATOM 1923 C C . GLN C 3 195 ? 46.582 47.726 19.358 1.00 46.46 192 GLN A C 1
ATOM 1924 O O . GLN C 3 195 ? 46.208 48.765 19.901 1.00 47.48 192 GLN A O 1
ATOM 1927 N N . SER C 3 196 ? 47.854 47.507 19.046 1.00 47.18 193 SER A N 1
ATOM 1928 C CA . SER C 3 196 ? 48.848 48.517 19.373 1.00 47.02 193 SER A CA 1
ATOM 1929 C C . SER C 3 196 ? 49.742 48.987 18.240 1.00 46.63 193 SER A C 1
ATOM 1930 O O . SER C 3 196 ? 50.932 48.665 18.229 1.00 46.31 193 SER A O 1
ATOM 1931 N N . PRO C 3 197 ? 49.212 49.749 17.267 1.00 45.67 194 PRO A N 1
ATOM 1932 C CA . PRO C 3 197 ? 50.068 50.213 16.170 1.00 45.97 194 PRO A CA 1
ATOM 1933 C C . PRO C 3 197 ? 51.157 51.163 16.679 1.00 45.23 194 PRO A C 1
ATOM 1934 O O . PRO C 3 197 ? 50.911 51.974 17.571 1.00 46.94 194 PRO A O 1
ATOM 1938 N N . GLN C 3 198 ? 52.358 51.04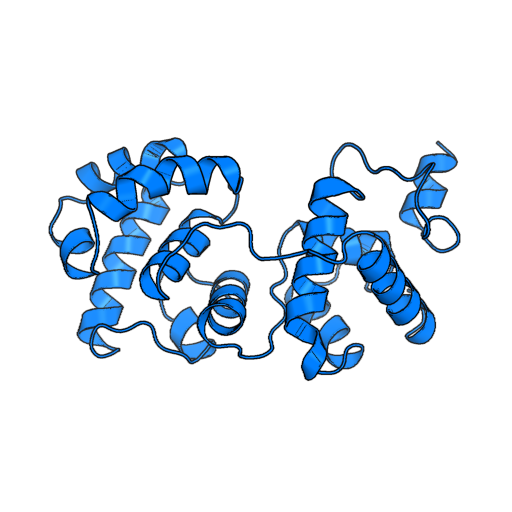8 16.118 1.00 44.48 195 GLN A N 1
ATOM 1939 C CA . GLN C 3 198 ? 53.492 51.879 16.520 1.00 44.81 195 GLN A CA 1
ATOM 1940 C C . GLN C 3 198 ? 53.569 53.185 15.733 1.00 43.65 195 GLN A C 1
ATOM 1941 O O . GLN C 3 198 ? 54.624 53.543 15.207 1.00 43.71 195 GLN A O 1
ATOM 1943 N N . CYS C 3 199 ? 52.448 53.897 15.673 1.00 44.98 196 CYS A N 1
ATOM 1944 C CA . CYS C 3 199 ? 52.351 55.157 14.936 1.00 46.14 196 CYS A CA 1
ATOM 1945 C C . CYS C 3 199 ? 53.452 56.186 15.253 1.00 46.79 196 CYS A C 1
ATOM 1946 O O . CYS C 3 199 ? 54.107 56.708 14.346 1.00 46.06 196 CYS A O 1
ATOM 1949 N N . PRO C 3 200 ? 53.668 56.489 16.543 1.00 46.83 197 PRO A N 1
ATOM 1950 C CA . PRO C 3 200 ? 54.691 57.460 16.954 1.00 47.86 197 PRO A CA 1
ATOM 1951 C C . PRO C 3 200 ? 56.044 57.331 16.256 1.00 48.08 197 PRO A C 1
ATOM 1952 O O . PRO C 3 200 ? 56.693 58.332 15.950 1.00 49.13 197 PRO A O 1
ATOM 1956 N N . SER C 3 201 ? 56.465 56.099 16.001 1.00 48.59 198 SER A N 1
ATOM 1957 C CA . SER C 3 201 ? 57.748 55.853 15.356 1.00 49.80 198 SER A CA 1
ATOM 1958 C C . SER C 3 201 ? 57.600 55.323 13.934 1.00 49.23 198 SER A C 1
ATOM 1959 O O . SER C 3 201 ? 58.552 54.789 13.366 1.00 49.91 198 SER A O 1
ATOM 1962 N N . CYS C 3 202 ? 56.416 55.478 13.353 1.00 47.41 199 CYS A N 1
ATOM 1963 C CA . CYS C 3 202 ? 56.176 54.974 12.005 1.00 45.13 199 CYS A CA 1
ATOM 1964 C C . CYS C 3 202 ? 56.659 55.898 10.889 1.00 45.61 199 CYS A C 1
ATOM 1965 O O . CYS C 3 202 ? 56.318 57.081 10.852 1.00 46.31 199 CYS A O 1
ATOM 1968 N N . PRO C 3 203 ? 57.461 55.357 9.955 1.00 45.57 200 PRO A N 1
ATOM 1969 C CA . PRO C 3 203 ? 58.017 56.091 8.814 1.00 45.28 200 PRO A CA 1
ATOM 1970 C C . PRO C 3 203 ? 56.954 56.529 7.809 1.00 44.44 200 PRO A C 1
ATOM 1971 O O . PRO C 3 203 ? 57.240 57.295 6.886 1.00 44.41 200 PRO A O 1
ATOM 1975 N N . LEU C 3 204 ? 55.733 56.035 7.988 1.00 43.22 201 LEU A N 1
ATOM 1976 C CA . LEU C 3 204 ? 54.639 56.366 7.081 1.00 42.64 201 LEU A CA 1
ATOM 1977 C C . LEU C 3 204 ? 53.591 57.252 7.741 1.00 42.55 201 LEU A C 1
ATOM 1978 O O . LEU C 3 204 ? 52.576 57.588 7.132 1.00 40.74 201 LEU A O 1
ATOM 1983 N N . LEU C 3 205 ? 53.844 57.630 8.988 1.00 42.55 202 LEU A N 1
ATOM 1984 C CA . LEU C 3 205 ? 52.922 58.482 9.731 1.00 43.31 202 LEU A CA 1
ATOM 1985 C C . LEU C 3 205 ? 52.600 59.750 8.931 1.00 42.78 202 LEU A C 1
ATOM 1986 O O . LEU C 3 205 ? 51.468 60.230 8.954 1.00 44.36 202 LEU A O 1
ATOM 1991 N N . HIS C 3 206 ? 53.595 60.275 8.216 1.00 43.40 203 HIS A N 1
ATOM 1992 C CA . HIS C 3 206 ? 53.434 61.506 7.432 1.00 42.91 203 HIS A CA 1
ATOM 1993 C C . HIS C 3 206 ? 52.403 61.458 6.304 1.00 44.17 203 HIS A C 1
ATOM 1994 O O . HIS C 3 206 ? 52.097 62.487 5.697 1.00 43.96 203 HIS A O 1
ATOM 2001 N N . LEU C 3 207 ? 51.875 60.277 6.007 1.00 43.65 204 LEU A N 1
ATOM 2002 C CA . LEU C 3 207 ? 50.873 60.160 4.955 1.00 41.87 204 LEU A CA 1
ATOM 2003 C C . LEU C 3 207 ? 49.728 59.237 5.354 1.00 42.64 204 LEU A C 1
ATOM 2004 O O . LEU C 3 207 ? 48.838 58.966 4.550 1.00 41.85 204 LEU A O 1
ATOM 2009 N N . CYS C 3 208 ? 49.740 58.767 6.598 1.00 41.58 205 CYS A N 1
ATOM 2010 C CA . CYS C 3 208 ? 48.701 57.855 7.056 1.00 43.17 205 CYS A CA 1
ATOM 2011 C C . CYS C 3 208 ? 47.505 58.517 7.735 1.00 43.59 205 CYS A C 1
ATOM 2012 O O . CYS C 3 208 ? 47.645 59.181 8.762 1.00 45.01 205 CYS A O 1
ATOM 2015 N N . ARG C 3 209 ? 46.323 58.313 7.159 1.00 43.64 206 ARG A N 1
ATOM 2016 C CA . ARG C 3 209 ? 45.088 58.874 7.698 1.00 44.84 206 ARG A CA 1
ATOM 2017 C C . ARG C 3 209 ? 44.780 58.296 9.074 1.00 45.05 206 ARG A C 1
ATOM 2018 O O . ARG C 3 209 ? 44.326 59.009 9.971 1.00 45.40 206 ARG A O 1
ATOM 2020 N N . GLU C 3 210 ? 45.027 56.999 9.234 1.00 44.88 207 GLU A N 1
ATOM 2021 C CA . GLU C 3 210 ? 44.779 56.308 10.495 1.00 45.30 207 GLU A CA 1
ATOM 2022 C C . GLU C 3 210 ? 45.770 56.753 11.571 1.00 45.19 207 GLU A C 1
ATOM 2023 O O . GLU C 3 210 ? 45.386 57.010 12.715 1.00 45.58 207 GLU A O 1
ATOM 2029 N N . GLY C 3 211 ? 47.044 56.828 11.199 1.00 45.40 208 GLY A N 1
ATOM 2030 C CA . GLY C 3 211 ? 48.071 57.243 12.139 1.00 46.88 208 GLY A CA 1
ATOM 2031 C C . GLY C 3 211 ? 47.846 58.647 12.678 1.00 47.88 208 GLY A C 1
ATOM 2032 O O . GLY C 3 211 ? 47.877 58.865 13.889 1.00 47.08 208 GLY A O 1
ATOM 2033 N N . LYS C 3 212 ? 47.619 59.602 11.781 1.00 49.17 209 LYS A N 1
ATOM 2034 C CA . LYS C 3 212 ? 47.385 60.984 12.196 1.00 51.27 209 LYS A CA 1
ATOM 2035 C C . LYS C 3 212 ? 46.139 61.076 13.080 1.00 52.01 209 LYS A C 1
ATOM 2036 O O . LYS C 3 212 ? 46.079 61.892 14.005 1.00 53.37 209 LYS A O 1
ATOM 2042 N N . LYS C 3 213 ? 45.151 60.232 12.794 1.00 53.12 210 LYS A N 1
ATOM 2043 C CA . LYS C 3 213 ? 43.904 60.208 13.557 1.00 54.10 210 LYS A CA 1
ATOM 2044 C C . LYS C 3 213 ? 44.136 59.683 14.972 1.00 55.57 210 LYS A C 1
ATOM 2045 O O . LYS C 3 213 ? 43.481 60.119 15.919 1.00 56.40 210 LYS A O 1
ATOM 2049 N N . ARG C 3 214 ? 45.064 58.742 15.112 1.00 56.51 211 ARG A N 1
ATOM 2050 C CA . ARG C 3 214 ? 45.380 58.172 16.418 1.00 57.87 211 ARG A CA 1
ATOM 2051 C C . ARG C 3 214 ? 46.293 59.102 17.212 1.00 58.86 211 ARG A C 1
ATOM 2052 O O . ARG C 3 214 ? 46.119 59.275 18.417 1.00 59.81 211 ARG A O 1
ATOM 2060 N N . MET C 3 215 ? 47.268 59.700 16.532 1.00 60.34 212 MET A N 1
ATOM 2061 C CA . MET C 3 215 ? 48.201 60.612 17.184 1.00 60.76 212 MET A CA 1
ATOM 2062 C C . MET C 3 215 ? 47.454 61.805 17.771 1.00 61.40 212 MET A C 1
ATOM 2063 O O . MET C 3 215 ? 47.778 62.276 18.863 1.00 61.64 212 MET A O 1
ATOM 2068 N N . ARG C 3 216 ? 46.451 62.288 17.043 1.00 61.51 213 ARG A N 1
ATOM 2069 C CA . ARG C 3 216 ? 45.649 63.419 17.497 1.00 61.83 213 ARG A CA 1
ATOM 2070 C C . ARG C 3 216 ? 44.894 63.024 18.761 1.00 62.53 213 ARG A C 1
ATOM 2071 O O . ARG C 3 216 ? 44.397 63.878 19.496 1.00 62.67 213 ARG A O 1
ATOM 2073 N N . LYS C 3 217 ? 44.815 61.719 19.005 1.00 62.91 214 LYS A N 1
ATOM 2074 C CA . LYS C 3 217 ? 44.123 61.226 20.181 1.00 63.22 214 LYS A CA 1
ATOM 2075 C C . LYS C 3 217 ? 45.046 60.447 21.099 1.00 63.44 214 LYS A C 1
ATOM 2076 O O . LYS C 3 217 ? 45.148 60.740 22.291 1.00 63.73 214 LYS A O 1
#

Foldseek 3Di:
DDDLVLVVVVLVVLCVVCVPFDDLADDDALVLLLLLLLLVAVFDSVLSNVLVVVVCVQDPFLCSLLVDDLVVQLVSSVSSPVSSQSSVLSNQQSVCCVVPVVRDQDLDLVVNCVRRSDHNLSSQVSNCVRVVQQFARQDPQLLVLCCQLVLDDVPDDSVRSRVSCPVSDDSNCRSVSNRSSNCCAVPAVDPVDHPLVPDPSVVRTPNSVVVVVD

Secondary structure (DSSP, 8-state):
---HHHHHHHHHHHHHH-TT----S--SSHHHHHHHHHHHTTS-HHHHHHHHHHHHHH--SHHHHHSS-HHHHHHHTGGGSSHHHHHHHHHHHHHHHHHHSTTS--S-HHHHTTSTT--HHHHHHHHHHHH--------HHHHHHHHHHTSS-TT--HHHHHHHHHHHS-GGGHHHHHHHHHHIIIIIS-SS---GGG-TTGGG-HHHHHHHT-

Solvent-accessible surface area: 10375 Å² total; per-residue (Å²): 114,30,73,47,138,64,5,79,108,0,15,58,39,0,19,117,55,34,104,55,6,102,30,52,15,99,58,158,61,49,24,11,0,0,0,0,0,5,0,13,38,161,29,85,29,72,73,0,35,57,0,3,91,135,3,10,97,99,3,159,56,11,100,45,1,74,81,28,79,57,113,68,0,28,113,37,0,133,64,10,28,101,42,151,107,14,0,40,45,0,34,59,0,0,34,45,1,54,114,84,41,130,30,113,17,18,172,71,58,83,58,0,77,126,4,34,41,10,37,77,58,8,0,0,14,0,1,10,44,32,42,61,61,49,8,2,2,9,26,85,33,0,48,29,0,0,18,15,7,13,8,12,102,150,109,39,66,74,71,27,1,7,93,37,1,49,167,42,10,72,110,139,80,34,30,59,7,5,22,59,0,21,21,3,0,65,114,21,16,58,58,128,46,23,36,13,101,85,23,54,0,38,105,22,10,74,36,4,100,103,93,92,96,98

Nearest PDB structures (foldseek):
  1orp-assembly1_A  TM=1.003E+00  e=2.847E-31  Geobacillus stearothermophilus
  1p59-assembly1_A  TM=1.001E+00  e=3.512E-30  Geobacillus stearothermophilus
  2abk-assembly1_A  TM=8.871E-01  e=4.994E-15  Escherichia coli
  1kea-assembly1_A  TM=8.603E-01  e=1.506E-11  Methanothermobacter thermautotrophicus
  7ef9-assembly1_A  TM=8.148E-01  e=8.242E-09  Mus musculus

B-factor: mean 39.49, std 10.22, range [21.91, 82.57]

Sequence (214 aa):
MLTKQQIRYCLDEMAKMFPDAHCELVHRNPFELLIAVVLSAQCTDALVNKVTKRLFEKYRTPHDYIAVPLEELEQDIRSIGLYRNKARNIQKLCAMLIDKYNGEVPRDRDELMKLPGVGRKTANVVVSVAFGVPAIAVDTHVERVSKRLGFCRWDDSVLEVEKTLMKIIPKEEWSITHHRMIFFGRYHCKAQSPQCPSCPLLHLCREGKKRMRK

Radius of gyration: 18.49 Å; Cα contacts (8 Å, |Δi|>4): 270; chains: 1; bounding box: 29×57×31 Å